Protein AF-A0A932L8J2-F1 (afdb_monomer_lite)

Structure (mmCIF, N/CA/C/O backbone):
data_AF-A0A932L8J2-F1
#
_entry.id   AF-A0A932L8J2-F1
#
loop_
_atom_site.group_PDB
_atom_site.id
_atom_site.type_symbol
_atom_site.label_atom_id
_atom_site.label_alt_id
_atom_site.label_comp_id
_atom_site.label_asym_id
_atom_site.label_entity_id
_atom_site.label_seq_id
_atom_site.pdbx_PDB_ins_code
_atom_site.Cartn_x
_atom_site.Cartn_y
_atom_site.Cartn_z
_atom_site.occupancy
_atom_site.B_iso_or_equiv
_atom_site.auth_seq_id
_atom_site.auth_comp_id
_atom_site.auth_asym_id
_atom_site.auth_atom_id
_atom_site.pdbx_PDB_model_num
ATOM 1 N N . MET A 1 1 ? 47.599 11.863 -42.227 1.00 35.66 1 MET A N 1
ATOM 2 C CA . MET A 1 1 ? 46.750 11.337 -41.139 1.00 35.66 1 MET A CA 1
ATOM 3 C C . MET A 1 1 ? 45.310 11.405 -41.612 1.00 35.66 1 MET A C 1
ATOM 5 O O . MET A 1 1 ? 44.901 12.507 -41.961 1.00 35.66 1 MET A O 1
ATOM 9 N N . PRO A 1 2 ? 44.584 10.283 -41.717 1.00 33.50 2 PRO A N 1
ATOM 10 C CA . PRO A 1 2 ? 43.137 10.324 -41.900 1.00 33.50 2 PRO A CA 1
ATOM 11 C C . PRO A 1 2 ? 42.452 10.737 -40.578 1.00 33.50 2 PRO A C 1
ATOM 13 O O . PRO A 1 2 ? 43.087 10.638 -39.521 1.00 33.50 2 PRO A O 1
ATOM 16 N N . PRO A 1 3 ? 41.214 11.260 -40.634 1.00 42.97 3 PRO A N 1
ATOM 17 C CA . PRO A 1 3 ? 40.514 11.801 -39.476 1.00 42.97 3 PRO A CA 1
ATOM 18 C C . PRO A 1 3 ? 40.007 10.687 -38.552 1.00 42.97 3 PRO A C 1
ATOM 20 O O . PRO A 1 3 ? 39.812 9.548 -38.966 1.00 42.97 3 PRO A O 1
ATOM 23 N N . VAL A 1 4 ? 39.834 11.045 -37.280 1.00 47.84 4 VAL A N 1
ATOM 24 C CA . VAL A 1 4 ? 39.306 10.198 -36.207 1.00 47.84 4 VAL A CA 1
ATOM 25 C C . VAL A 1 4 ? 37.840 9.890 -36.505 1.00 47.84 4 VAL A C 1
ATOM 27 O O . VAL A 1 4 ? 36.966 10.709 -36.242 1.00 47.84 4 VAL A O 1
ATOM 30 N N . GLU A 1 5 ? 37.579 8.723 -37.076 1.00 47.47 5 GLU A N 1
ATOM 31 C CA . GLU A 1 5 ? 36.239 8.196 -37.307 1.00 47.47 5 GLU A CA 1
ATOM 32 C C . GLU A 1 5 ? 36.169 6.848 -36.592 1.00 47.47 5 GLU A C 1
ATOM 34 O O . GLU A 1 5 ? 36.808 5.895 -37.025 1.00 47.47 5 GLU A O 1
ATOM 39 N N . ASN A 1 6 ? 35.541 6.851 -35.412 1.00 43.75 6 ASN A N 1
ATOM 40 C CA . ASN A 1 6 ? 34.970 5.709 -34.686 1.00 43.75 6 ASN A CA 1
ATOM 41 C C . ASN A 1 6 ? 34.373 6.240 -33.366 1.00 43.75 6 ASN A C 1
ATOM 43 O O . ASN A 1 6 ? 34.916 6.018 -32.285 1.00 43.75 6 ASN A O 1
ATOM 47 N N . ALA A 1 7 ? 33.271 6.990 -33.459 1.00 38.03 7 ALA A N 1
ATOM 48 C CA . ALA A 1 7 ? 32.311 7.058 -32.356 1.00 38.03 7 ALA A CA 1
ATOM 49 C C . ALA A 1 7 ? 31.455 5.776 -32.432 1.00 38.03 7 ALA A C 1
ATOM 51 O O . ALA A 1 7 ? 31.083 5.381 -33.539 1.00 38.03 7 ALA A O 1
ATOM 52 N N . PRO A 1 8 ? 31.214 5.068 -31.318 1.00 44.03 8 PRO A N 1
ATOM 53 C CA . PRO A 1 8 ? 30.719 3.699 -31.356 1.00 44.03 8 PRO A CA 1
ATOM 54 C C . PRO A 1 8 ? 29.244 3.660 -31.773 1.00 44.03 8 PRO A C 1
ATOM 56 O O . PRO A 1 8 ? 28.435 4.455 -31.301 1.00 44.03 8 PRO A O 1
ATOM 59 N N . GLU A 1 9 ? 28.886 2.683 -32.607 1.00 51.03 9 GLU A N 1
ATOM 60 C CA . GLU A 1 9 ? 27.537 2.406 -33.137 1.00 51.03 9 GLU A CA 1
ATOM 61 C C . GLU A 1 9 ? 26.412 2.308 -32.078 1.00 51.03 9 GLU A C 1
ATOM 63 O O . GLU A 1 9 ? 25.240 2.266 -32.443 1.00 51.03 9 GLU A O 1
ATOM 68 N N . GLY A 1 10 ? 26.738 2.284 -30.780 1.00 53.38 10 GLY A N 1
ATOM 69 C CA . GLY A 1 10 ? 25.794 2.108 -29.672 1.00 53.38 10 GLY A CA 1
ATOM 70 C C . GLY A 1 10 ? 24.939 3.329 -29.314 1.00 53.38 10 GLY A C 1
ATOM 71 O O . GLY A 1 10 ? 23.835 3.159 -28.801 1.00 53.38 10 GLY A O 1
ATOM 72 N N . ASP A 1 11 ? 25.390 4.554 -29.596 1.00 57.34 11 ASP A N 1
ATOM 73 C CA . ASP A 1 11 ? 24.671 5.761 -29.145 1.00 57.34 11 ASP A CA 1
ATOM 74 C C . ASP A 1 11 ? 23.420 6.039 -30.006 1.00 57.34 11 ASP A C 1
ATOM 76 O O . ASP A 1 11 ? 22.368 6.452 -29.516 1.00 57.34 11 ASP A O 1
ATOM 80 N N . HIS A 1 12 ? 23.483 5.706 -31.300 1.00 58.84 12 HIS A N 1
ATOM 81 C CA . HIS A 1 12 ? 22.350 5.833 -32.220 1.00 58.84 12 HIS A CA 1
ATOM 82 C C . HIS A 1 12 ? 21.252 4.793 -31.960 1.00 58.84 12 HIS A C 1
ATOM 84 O O . HIS A 1 12 ? 20.066 5.120 -32.035 1.00 58.84 12 HIS A O 1
ATOM 90 N N . THR A 1 13 ? 21.626 3.555 -31.628 1.00 62.50 13 THR A N 1
ATOM 91 C CA . THR A 1 13 ? 20.685 2.483 -31.264 1.00 62.50 13 THR A CA 1
ATOM 92 C C . THR A 1 13 ? 20.000 2.772 -29.936 1.00 62.50 13 THR A C 1
ATOM 94 O O . THR A 1 13 ? 18.787 2.590 -29.828 1.00 62.50 13 THR A O 1
ATOM 97 N N . LEU A 1 14 ? 20.741 3.282 -28.950 1.00 63.38 14 LEU A N 1
ATOM 98 C CA . LEU A 1 14 ? 20.173 3.676 -27.664 1.00 63.38 14 LEU A CA 1
ATOM 99 C C . LEU A 1 14 ? 19.202 4.851 -27.824 1.00 63.38 14 LEU A C 1
ATOM 101 O O . LEU A 1 14 ? 18.093 4.813 -27.298 1.00 63.38 14 LEU A O 1
ATOM 105 N N . ARG A 1 15 ? 19.559 5.859 -28.627 1.00 65.38 15 ARG A N 1
ATOM 106 C CA . ARG A 1 15 ? 18.681 7.004 -28.904 1.00 65.38 15 ARG A CA 1
ATOM 107 C C . ARG A 1 15 ? 17.390 6.596 -29.613 1.00 65.38 15 ARG A C 1
ATOM 109 O O . ARG A 1 15 ? 16.324 7.083 -29.246 1.00 65.38 15 ARG A O 1
ATOM 116 N N . ALA A 1 16 ? 17.464 5.679 -30.576 1.00 70.31 16 ALA A N 1
ATOM 117 C CA . ALA A 1 16 ? 16.283 5.135 -31.245 1.00 70.31 16 ALA A CA 1
ATOM 118 C C . ALA A 1 16 ? 15.376 4.353 -30.275 1.00 70.31 16 ALA A C 1
ATOM 120 O O . ALA A 1 16 ? 14.153 4.477 -30.336 1.00 70.31 16 ALA A O 1
ATOM 121 N N . ALA A 1 17 ? 15.960 3.596 -29.340 1.00 69.50 17 ALA A N 1
ATOM 122 C CA . ALA A 1 17 ? 15.202 2.914 -28.295 1.00 69.50 17 ALA A CA 1
ATOM 123 C C . ALA A 1 17 ? 14.512 3.916 -27.352 1.00 69.50 17 ALA A C 1
ATOM 125 O O . ALA A 1 17 ? 13.312 3.798 -27.103 1.00 69.50 17 ALA A O 1
ATOM 126 N N . LEU A 1 18 ? 15.224 4.953 -26.903 1.00 71.56 18 LEU A N 1
ATOM 127 C CA . LEU A 1 18 ? 14.690 5.997 -26.021 1.00 71.56 18 LEU A CA 1
ATOM 128 C C . LEU A 1 18 ? 13.564 6.801 -26.681 1.00 71.56 18 LEU A C 1
ATOM 130 O O . LEU A 1 18 ? 12.582 7.125 -26.021 1.00 71.56 18 LEU A O 1
ATOM 134 N N . GLN A 1 19 ? 13.647 7.052 -27.990 1.00 75.62 19 GLN A N 1
ATOM 135 C CA . GLN A 1 19 ? 12.584 7.706 -28.762 1.00 75.62 19 GLN A CA 1
ATOM 136 C C . GLN A 1 19 ? 11.262 6.927 -28.772 1.00 75.62 19 GLN A C 1
ATOM 138 O O . GLN A 1 19 ? 10.206 7.532 -28.935 1.00 75.62 19 GLN A O 1
ATOM 143 N N . SER A 1 20 ? 11.310 5.602 -28.596 1.00 73.00 20 SER A N 1
ATOM 144 C CA . SER A 1 20 ? 10.110 4.758 -28.525 1.00 73.00 20 SER A CA 1
ATOM 145 C C . SER A 1 20 ? 9.482 4.690 -27.129 1.00 73.00 20 SER A C 1
ATOM 147 O O . SER A 1 20 ? 8.328 4.290 -27.012 1.00 73.00 20 SER A O 1
ATOM 149 N N . GLN A 1 21 ? 10.231 5.062 -26.085 1.00 71.81 21 GLN A N 1
ATOM 150 C CA . GLN A 1 21 ? 9.848 4.869 -24.679 1.00 71.81 21 GLN A CA 1
ATOM 151 C C . GLN A 1 21 ? 9.615 6.185 -23.926 1.00 71.81 21 GLN A C 1
ATOM 153 O O . GLN A 1 21 ? 8.875 6.210 -22.947 1.00 71.81 21 GLN A O 1
ATOM 158 N N . LEU A 1 22 ? 10.243 7.284 -24.352 1.00 77.38 22 LEU A N 1
ATOM 159 C CA . LEU A 1 22 ? 10.223 8.562 -23.642 1.00 77.38 22 LEU A CA 1
ATOM 160 C C . LEU A 1 22 ? 9.455 9.631 -24.418 1.00 77.38 22 LEU A C 1
ATOM 162 O O . LEU A 1 22 ? 9.455 9.671 -25.648 1.00 77.38 22 LEU A O 1
ATOM 166 N N . SER A 1 23 ? 8.817 10.543 -23.682 1.00 79.00 23 SER A N 1
ATOM 167 C CA . SER A 1 23 ? 8.109 11.668 -24.293 1.00 79.00 23 SER A CA 1
ATOM 168 C C . SER A 1 23 ? 9.084 12.658 -24.958 1.00 79.00 23 SER A C 1
ATOM 170 O O . SER A 1 23 ? 10.226 12.797 -24.505 1.00 79.00 23 SER A O 1
ATOM 172 N N . PRO A 1 24 ? 8.642 13.420 -25.982 1.00 73.81 24 PRO A N 1
ATOM 173 C CA . PRO A 1 24 ? 9.480 14.421 -26.647 1.00 73.81 24 PRO A CA 1
ATOM 174 C C . PRO A 1 24 ? 10.095 15.436 -25.678 1.00 73.81 24 PRO A C 1
ATOM 176 O O . PRO A 1 24 ? 11.251 15.806 -25.829 1.00 73.81 24 PRO A O 1
ATOM 179 N N . THR A 1 25 ? 9.357 15.823 -24.636 1.00 73.50 25 THR A N 1
ATOM 180 C CA . THR A 1 25 ? 9.822 16.749 -23.594 1.00 73.50 25 THR A CA 1
ATOM 181 C C . THR A 1 25 ? 11.007 16.191 -22.804 1.00 73.50 25 THR A C 1
ATOM 183 O O . THR A 1 25 ? 11.943 16.925 -22.493 1.00 73.50 25 THR A O 1
ATOM 186 N N . ILE A 1 26 ? 10.979 14.896 -22.477 1.00 73.62 26 ILE A N 1
ATOM 187 C CA . ILE A 1 26 ? 12.068 14.231 -21.750 1.00 73.62 26 ILE A CA 1
ATOM 188 C C . ILE A 1 26 ? 13.297 14.109 -22.652 1.00 73.62 26 ILE A C 1
ATOM 190 O O . ILE A 1 26 ? 14.407 14.368 -22.201 1.00 73.62 26 ILE A O 1
ATOM 194 N N . LEU A 1 27 ? 13.099 13.797 -23.934 1.00 76.25 27 LEU A N 1
ATOM 195 C CA . LEU A 1 27 ? 14.181 13.725 -24.917 1.00 76.25 27 LEU A CA 1
ATOM 196 C C . LEU A 1 27 ? 14.850 15.087 -25.134 1.00 76.25 27 LEU A C 1
ATOM 198 O O . LEU A 1 27 ? 16.072 15.158 -25.163 1.00 76.25 27 LEU A O 1
ATOM 202 N N . THR A 1 28 ? 14.073 16.173 -25.206 1.00 80.38 28 THR A N 1
ATOM 203 C CA . THR A 1 28 ? 14.624 17.534 -25.299 1.00 80.38 28 THR A CA 1
ATOM 204 C C . THR A 1 28 ? 15.468 17.883 -24.077 1.00 80.38 28 THR A C 1
ATOM 206 O O . THR A 1 28 ? 16.573 18.390 -24.229 1.00 80.38 28 THR A O 1
ATOM 209 N N . ARG A 1 29 ? 15.003 17.555 -22.866 1.00 76.81 29 ARG A N 1
ATOM 210 C CA . ARG A 1 29 ? 15.790 17.782 -21.644 1.00 76.81 29 ARG A CA 1
ATOM 211 C C . ARG A 1 29 ? 17.054 16.931 -21.593 1.00 76.81 29 ARG A C 1
ATOM 213 O O . ARG A 1 29 ? 18.087 17.405 -21.137 1.00 76.81 29 ARG A O 1
ATOM 220 N N . LEU A 1 30 ? 16.983 15.687 -22.055 1.00 76.25 30 LEU A N 1
ATOM 221 C CA . LEU A 1 30 ? 18.140 14.803 -22.149 1.00 76.25 30 LEU A CA 1
ATOM 222 C C . LEU A 1 30 ? 19.196 15.394 -23.096 1.00 76.25 30 LEU A C 1
ATOM 224 O O . LEU A 1 30 ? 20.369 15.451 -22.737 1.00 76.25 30 LEU A O 1
ATOM 228 N N . ASP A 1 31 ? 18.766 15.887 -24.260 1.00 78.31 31 ASP A N 1
ATOM 229 C CA . ASP A 1 31 ? 19.631 16.542 -25.244 1.00 78.31 31 ASP A CA 1
ATOM 230 C C . ASP A 1 31 ? 20.258 17.829 -24.673 1.00 78.31 31 ASP A C 1
ATOM 232 O O . ASP A 1 31 ? 21.470 18.022 -24.779 1.00 78.31 31 ASP A O 1
ATOM 236 N N . GLU A 1 32 ? 19.477 18.660 -23.974 1.00 79.81 32 GLU A N 1
ATOM 237 C CA . GLU A 1 32 ? 19.981 19.853 -23.279 1.00 79.81 32 GLU A CA 1
ATOM 238 C C . GLU A 1 32 ? 21.063 19.498 -22.244 1.00 79.81 32 GLU A C 1
ATOM 240 O O . GLU A 1 32 ? 22.102 20.161 -22.171 1.00 79.81 32 GLU A O 1
ATOM 245 N N . VAL A 1 33 ? 20.864 18.435 -21.460 1.00 77.38 33 VAL A N 1
ATOM 246 C CA . VAL A 1 33 ? 21.838 17.972 -20.456 1.00 77.38 33 VAL A CA 1
ATOM 247 C C . VAL A 1 33 ? 23.106 17.415 -21.114 1.00 77.38 33 VAL A C 1
ATOM 249 O O . VAL A 1 33 ? 24.205 17.684 -20.615 1.00 77.38 33 VAL A O 1
ATOM 252 N N . CYS A 1 34 ? 22.985 16.708 -22.244 1.00 76.88 34 CYS A N 1
ATOM 253 C CA . CYS A 1 34 ? 24.129 16.249 -23.041 1.00 76.88 34 CYS A CA 1
ATOM 254 C C . CYS A 1 34 ? 24.982 17.432 -23.522 1.00 76.88 34 CYS A C 1
ATOM 256 O O . CYS A 1 34 ? 26.204 17.434 -23.349 1.00 76.88 34 CYS A O 1
ATOM 258 N N . GLU A 1 35 ? 24.341 18.468 -24.072 1.00 80.56 35 GLU A N 1
ATOM 259 C CA . GLU A 1 35 ? 25.022 19.656 -24.600 1.00 80.56 35 GLU A CA 1
ATOM 260 C C . GLU A 1 35 ? 25.764 20.445 -23.513 1.00 80.56 35 GLU A C 1
ATOM 262 O O . GLU A 1 35 ? 26.908 20.863 -23.718 1.00 80.56 35 GLU A O 1
ATOM 267 N N . HIS A 1 36 ? 25.148 20.615 -22.341 1.00 78.06 36 HIS A N 1
ATOM 268 C CA . HIS A 1 36 ? 25.740 21.375 -21.236 1.00 78.06 36 HIS A CA 1
ATOM 269 C C . HIS A 1 36 ? 26.857 20.612 -20.516 1.00 78.06 36 HIS A C 1
ATOM 271 O O . HIS A 1 36 ? 27.826 21.224 -20.061 1.00 78.06 36 HIS A O 1
ATOM 277 N N . SER A 1 37 ? 26.745 19.286 -20.430 1.00 72.25 37 SER A N 1
ATOM 278 C CA . SER A 1 37 ? 27.665 18.451 -19.647 1.00 72.25 37 SER A CA 1
ATOM 279 C C . SER A 1 37 ? 28.798 17.854 -20.485 1.00 72.25 37 SER A C 1
ATOM 281 O O . SER A 1 37 ? 29.759 17.335 -19.921 1.00 72.25 37 SER A O 1
ATOM 283 N N . ARG A 1 38 ? 28.714 17.937 -21.825 1.00 79.00 38 ARG A N 1
ATOM 284 C CA . ARG A 1 38 ? 29.599 17.244 -22.788 1.00 79.00 38 ARG A CA 1
ATOM 285 C C . ARG A 1 38 ? 29.681 15.729 -22.565 1.00 79.00 38 ARG A C 1
ATOM 287 O O . ARG A 1 38 ? 30.699 15.117 -22.879 1.00 79.00 38 ARG A O 1
ATOM 294 N N . LEU A 1 39 ? 28.618 15.151 -22.020 1.00 75.06 39 LEU A N 1
ATOM 295 C CA . LEU A 1 39 ? 28.470 13.720 -21.797 1.00 75.06 39 LEU A CA 1
ATOM 296 C C . LEU A 1 39 ? 27.542 13.151 -22.868 1.00 75.06 39 LEU A C 1
ATOM 298 O O . LEU A 1 39 ? 26.601 13.818 -23.302 1.00 75.06 39 LEU A O 1
ATOM 302 N N . SER A 1 40 ? 27.809 11.922 -23.288 1.00 77.56 40 SER A N 1
ATOM 303 C CA . SER A 1 40 ? 26.897 11.151 -24.130 1.00 77.56 40 SER A CA 1
ATOM 304 C C . SER A 1 40 ? 25.635 10.753 -23.362 1.00 77.56 40 SER A C 1
ATOM 306 O O . SER A 1 40 ? 25.608 10.714 -22.127 1.00 77.56 40 SER A O 1
ATOM 308 N N . VAL A 1 41 ? 24.587 10.387 -24.102 1.00 69.69 41 VAL A N 1
ATOM 309 C CA . VAL A 1 41 ? 23.343 9.859 -23.525 1.00 69.69 41 VAL A CA 1
ATOM 310 C C . VAL A 1 41 ? 23.623 8.618 -22.675 1.00 69.69 41 VAL A C 1
ATOM 312 O O . VAL A 1 41 ? 23.085 8.488 -21.576 1.00 69.69 41 VAL A O 1
ATOM 315 N N . CYS A 1 42 ? 24.513 7.739 -23.145 1.00 68.75 42 CYS A N 1
ATOM 316 C CA . CYS A 1 42 ? 24.973 6.575 -22.390 1.00 68.75 42 CYS A CA 1
ATOM 317 C C . CYS A 1 42 ? 25.586 6.959 -21.034 1.00 68.75 42 CYS A C 1
ATOM 319 O O . CYS A 1 42 ? 25.282 6.329 -20.026 1.00 68.75 42 CYS A O 1
ATOM 321 N N . GLU A 1 43 ? 26.431 7.990 -20.995 1.00 70.69 43 GLU A N 1
ATOM 322 C CA . GLU A 1 43 ? 27.104 8.437 -19.769 1.00 70.69 43 GLU A CA 1
ATOM 323 C C . GLU A 1 43 ? 26.144 9.122 -18.797 1.00 70.69 43 GLU A C 1
ATOM 325 O O . GLU A 1 43 ? 26.255 8.920 -17.592 1.00 70.69 43 GLU A O 1
ATOM 330 N N . ILE A 1 44 ? 25.173 9.886 -19.301 1.00 73.00 44 ILE A N 1
ATOM 331 C CA . ILE A 1 44 ? 24.137 10.509 -18.468 1.00 73.00 44 ILE A CA 1
ATOM 332 C C . ILE A 1 44 ? 23.216 9.452 -17.868 1.00 73.00 44 ILE A C 1
ATOM 334 O O . ILE A 1 44 ? 22.897 9.525 -16.685 1.00 73.00 44 ILE A O 1
ATOM 338 N N . LEU A 1 45 ? 22.824 8.441 -18.646 1.00 71.19 45 LEU A N 1
ATOM 339 C CA . LEU A 1 45 ? 22.029 7.328 -18.133 1.00 71.19 45 LEU A CA 1
ATOM 340 C C . LEU A 1 45 ? 22.825 6.476 -17.146 1.00 71.19 45 LEU A C 1
ATOM 342 O O . LEU A 1 45 ? 22.284 6.108 -16.110 1.00 71.19 45 LEU A O 1
ATOM 346 N N . ALA A 1 46 ? 24.108 6.221 -17.409 1.00 68.38 46 ALA A N 1
ATOM 347 C CA . ALA A 1 46 ? 24.983 5.540 -16.462 1.00 68.38 46 ALA A CA 1
ATOM 348 C C . ALA A 1 46 ? 25.122 6.333 -15.157 1.00 68.38 46 ALA A C 1
ATOM 350 O O . ALA A 1 46 ? 25.001 5.749 -14.091 1.00 68.38 46 ALA A O 1
ATOM 351 N N . GLN A 1 47 ? 25.277 7.659 -15.218 1.00 69.56 47 GLN A N 1
ATOM 352 C CA . GLN A 1 47 ? 25.329 8.517 -14.030 1.00 69.56 47 GLN A CA 1
ATOM 353 C C . GLN A 1 47 ? 23.987 8.618 -13.304 1.00 69.56 47 GLN A C 1
ATOM 355 O O . GLN A 1 47 ? 23.975 8.712 -12.084 1.00 69.56 47 GLN A O 1
ATOM 360 N N . ALA A 1 48 ? 22.860 8.587 -14.016 1.00 65.94 48 ALA A N 1
ATOM 361 C CA . ALA A 1 48 ? 21.531 8.575 -13.410 1.00 65.94 48 ALA A CA 1
ATOM 362 C C . ALA A 1 48 ? 21.237 7.235 -12.723 1.00 65.94 48 ALA A C 1
ATOM 364 O O . ALA A 1 48 ? 20.679 7.221 -11.629 1.00 65.94 48 ALA A O 1
ATOM 365 N N . ILE A 1 49 ? 21.655 6.123 -13.332 1.00 68.25 49 ILE A N 1
ATOM 366 C CA . ILE A 1 49 ? 21.594 4.788 -12.731 1.00 68.25 49 ILE A CA 1
ATOM 367 C C . ILE A 1 49 ? 22.549 4.713 -11.542 1.00 68.25 49 ILE A C 1
ATOM 369 O O . ILE A 1 49 ? 22.129 4.254 -10.490 1.00 68.25 49 ILE A O 1
ATOM 373 N N . ASP A 1 50 ? 23.776 5.223 -11.658 1.00 54.56 50 ASP A N 1
ATOM 374 C CA . ASP A 1 50 ? 24.743 5.279 -10.560 1.00 54.56 50 ASP A CA 1
ATOM 375 C C . ASP A 1 50 ? 24.267 6.201 -9.438 1.00 54.56 50 ASP A C 1
ATOM 377 O O . ASP A 1 50 ? 24.476 5.877 -8.279 1.00 54.56 50 ASP A O 1
ATOM 381 N N . PHE A 1 51 ? 23.596 7.316 -9.736 1.00 56.44 51 PHE A N 1
ATOM 382 C CA . PHE A 1 51 ? 23.006 8.210 -8.738 1.00 56.44 51 PHE A CA 1
ATOM 383 C C . PHE A 1 51 ? 21.783 7.575 -8.077 1.00 56.44 51 PHE A C 1
ATOM 385 O O . PHE A 1 51 ? 21.675 7.621 -6.857 1.00 56.44 51 PHE A O 1
ATOM 392 N N . GLY A 1 52 ? 20.907 6.918 -8.841 1.00 56.44 52 GLY A N 1
ATOM 393 C CA . GLY A 1 52 ? 19.816 6.105 -8.302 1.00 56.44 52 GLY A CA 1
ATOM 394 C C . GLY A 1 52 ? 20.350 4.980 -7.416 1.00 56.44 52 GLY A C 1
ATOM 395 O O . GLY A 1 52 ? 19.878 4.794 -6.301 1.00 56.44 52 GLY A O 1
ATOM 396 N N . TRP A 1 53 ? 21.422 4.318 -7.849 1.00 53.72 53 TRP A N 1
ATOM 397 C CA . TRP A 1 53 ? 22.160 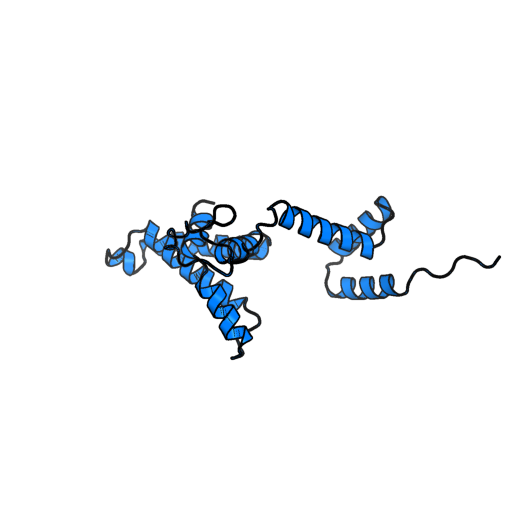3.320 -7.083 1.00 53.72 53 TRP A CA 1
ATOM 398 C C . TRP A 1 53 ? 22.818 3.938 -5.846 1.00 53.72 53 TRP A C 1
ATOM 400 O O . TRP A 1 53 ? 22.798 3.317 -4.797 1.00 53.72 53 TRP A O 1
ATOM 410 N N . HIS A 1 54 ? 23.365 5.155 -5.901 1.00 42.38 54 HIS A N 1
ATOM 411 C CA . HIS A 1 54 ? 24.013 5.816 -4.760 1.00 42.38 54 HIS A CA 1
ATOM 412 C C . HIS A 1 54 ? 23.008 6.344 -3.737 1.00 42.38 54 HIS A C 1
ATOM 414 O O . HIS A 1 54 ? 23.253 6.245 -2.540 1.00 42.38 54 HIS A O 1
ATOM 420 N N . VAL A 1 55 ? 21.865 6.866 -4.181 1.00 54.09 55 VAL A N 1
ATOM 421 C CA . VAL A 1 55 ? 20.735 7.223 -3.313 1.00 54.09 55 VAL A CA 1
ATOM 422 C C . VAL A 1 55 ? 20.159 5.957 -2.667 1.00 54.09 55 VAL A C 1
ATOM 424 O O . VAL A 1 55 ? 19.869 5.966 -1.475 1.00 54.09 55 VAL A O 1
ATOM 427 N N . GLN A 1 56 ? 20.112 4.842 -3.404 1.00 45.06 56 GLN A N 1
ATOM 428 C CA . GLN A 1 56 ? 19.677 3.533 -2.908 1.00 45.06 56 GLN A CA 1
ATOM 429 C C . GLN A 1 56 ? 20.734 2.788 -2.063 1.00 45.06 56 GLN A C 1
ATOM 431 O O . GLN A 1 56 ? 20.365 1.953 -1.247 1.00 45.06 56 GLN A O 1
ATOM 436 N N . MET A 1 57 ? 22.032 3.091 -2.204 1.00 38.22 57 MET A N 1
ATOM 437 C CA . MET A 1 57 ? 23.148 2.433 -1.488 1.00 38.22 57 MET A CA 1
ATOM 438 C C . MET A 1 57 ? 23.836 3.301 -0.431 1.00 38.22 57 MET A C 1
ATOM 440 O O . MET A 1 57 ? 24.726 2.817 0.268 1.00 38.22 57 MET A O 1
ATOM 444 N N . SER A 1 58 ? 23.422 4.560 -0.272 1.00 45.16 58 SER A N 1
ATOM 445 C CA . SER A 1 58 ? 23.746 5.351 0.925 1.00 45.16 58 SER A CA 1
ATOM 446 C C . SER A 1 58 ? 22.961 4.864 2.155 1.00 45.16 58 SER A C 1
ATOM 448 O O . SER A 1 58 ? 23.325 5.204 3.277 1.00 45.16 58 SER A O 1
ATOM 450 N N . GLY A 1 59 ? 21.929 4.030 1.958 1.00 43.41 59 GLY A N 1
ATOM 451 C CA . GLY A 1 59 ? 21.484 3.044 2.942 1.00 43.41 59 GLY A CA 1
ATOM 452 C C . GLY A 1 59 ? 22.403 1.830 2.847 1.00 43.41 59 GLY A C 1
ATOM 453 O O . GLY A 1 59 ? 22.245 0.997 1.960 1.00 43.41 59 GLY A O 1
ATOM 454 N N . GLU A 1 60 ? 23.432 1.816 3.688 1.00 40.25 60 GLU A N 1
ATOM 455 C CA . GLU A 1 60 ? 24.565 0.894 3.656 1.00 40.25 60 GLU 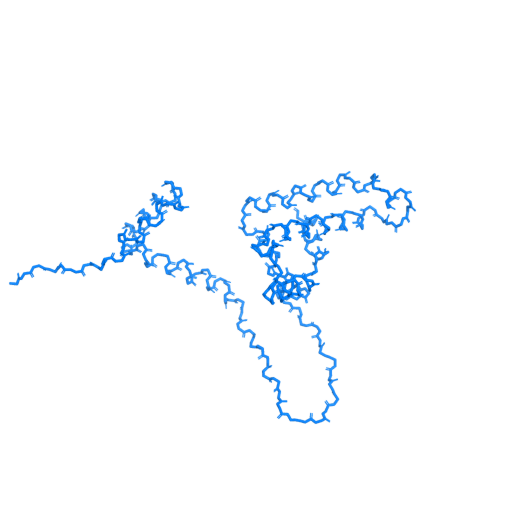A CA 1
ATOM 456 C C . GLU A 1 60 ? 24.189 -0.576 3.416 1.00 40.25 60 GLU A C 1
ATOM 458 O O . GLU A 1 60 ? 23.220 -1.101 3.958 1.00 40.25 60 GLU A O 1
ATOM 463 N N . LEU A 1 61 ? 25.056 -1.246 2.649 1.00 38.69 61 LEU A N 1
ATOM 464 C CA . LEU A 1 61 ? 25.306 -2.687 2.659 1.00 38.69 61 LEU A CA 1
ATOM 465 C C . LEU A 1 61 ? 25.236 -3.279 4.082 1.00 38.69 61 LEU A C 1
ATOM 467 O O . LEU A 1 61 ? 26.282 -3.506 4.699 1.00 38.69 61 LEU A O 1
ATOM 471 N N . ASP A 1 62 ? 24.048 -3.620 4.582 1.00 41.53 62 ASP A N 1
ATOM 472 C CA . ASP A 1 62 ? 23.961 -4.608 5.648 1.00 41.53 62 ASP A CA 1
ATOM 473 C C . ASP A 1 62 ? 24.044 -5.978 4.988 1.00 41.53 62 ASP A C 1
ATOM 475 O O . ASP A 1 62 ? 23.134 -6.487 4.325 1.00 41.53 62 ASP A O 1
ATOM 479 N N . ARG A 1 63 ? 25.253 -6.527 5.070 1.00 43.53 63 ARG A N 1
ATOM 480 C CA . ARG A 1 63 ? 25.544 -7.889 4.660 1.00 43.53 63 ARG A CA 1
ATOM 481 C C . ARG A 1 63 ? 24.558 -8.776 5.402 1.00 43.53 63 ARG A C 1
ATOM 483 O O . ARG A 1 63 ? 24.561 -8.777 6.627 1.00 43.53 63 ARG A O 1
ATOM 490 N N . ARG A 1 64 ? 23.814 -9.617 4.678 1.00 36.47 64 ARG A N 1
ATOM 491 C CA . ARG A 1 64 ? 23.289 -10.869 5.243 1.00 36.47 64 ARG A CA 1
ATOM 492 C C . ARG A 1 64 ? 24.419 -11.463 6.100 1.00 36.47 64 ARG A C 1
ATOM 494 O O . ARG A 1 64 ? 25.463 -11.775 5.514 1.00 36.47 64 ARG A O 1
ATOM 501 N N . PRO A 1 65 ? 24.308 -11.559 7.437 1.00 37.12 65 PRO A N 1
ATOM 502 C CA . PRO A 1 65 ? 25.389 -12.146 8.202 1.00 37.12 65 PRO A CA 1
ATOM 503 C C . PRO A 1 65 ? 25.524 -13.587 7.716 1.00 37.12 65 PRO A C 1
ATOM 505 O O . PRO A 1 65 ? 24.545 -14.338 7.685 1.00 37.12 65 PRO A O 1
ATOM 508 N N . GLU A 1 66 ? 26.721 -13.963 7.260 1.00 41.00 66 GLU A N 1
ATOM 509 C CA . GLU A 1 66 ? 27.020 -15.367 7.023 1.00 41.00 66 GLU A CA 1
ATOM 510 C C . GLU A 1 66 ? 26.719 -16.104 8.325 1.00 41.00 66 GLU A C 1
ATOM 512 O O . GLU A 1 66 ? 27.348 -15.850 9.352 1.00 41.00 66 GLU A O 1
ATOM 517 N N . SER A 1 67 ? 25.721 -16.990 8.287 1.00 39.66 67 SER A N 1
ATOM 518 C CA . SER A 1 67 ? 25.421 -17.883 9.398 1.00 39.66 67 SER A CA 1
ATOM 519 C C . SER A 1 67 ? 26.721 -18.602 9.775 1.00 39.66 67 SER A C 1
ATOM 521 O O . SER A 1 67 ? 27.244 -19.350 8.937 1.00 39.66 67 SER A O 1
ATOM 523 N N . PRO A 1 68 ? 27.261 -18.423 10.996 1.00 38.62 68 PRO A N 1
ATOM 524 C CA . PRO A 1 68 ? 28.462 -19.129 11.400 1.00 38.62 68 PRO A CA 1
ATOM 525 C C . PRO A 1 68 ? 28.147 -20.621 11.385 1.00 38.62 68 PRO A C 1
ATOM 527 O O . PRO A 1 68 ? 27.322 -21.114 12.156 1.00 38.62 68 PRO A O 1
ATOM 530 N N . ARG A 1 69 ? 28.761 -21.367 10.462 1.00 47.06 69 ARG A N 1
ATOM 531 C CA . ARG A 1 69 ? 28.699 -22.826 10.502 1.00 47.06 69 ARG A CA 1
ATOM 532 C C . ARG A 1 69 ? 29.523 -23.292 11.699 1.00 47.06 69 ARG A C 1
ATOM 534 O O . ARG A 1 69 ? 30.732 -23.458 11.585 1.00 47.06 69 ARG A O 1
ATOM 541 N N . GLY A 1 70 ? 28.851 -23.541 12.818 1.00 43.44 70 GLY A N 1
ATOM 542 C CA . GLY A 1 70 ? 29.377 -24.356 13.910 1.00 43.44 70 GLY A CA 1
ATOM 543 C C . GLY A 1 70 ? 29.216 -23.728 15.288 1.00 43.44 70 GLY A C 1
ATOM 544 O O . GLY A 1 70 ? 29.814 -22.701 15.579 1.00 43.44 70 GLY A O 1
ATOM 545 N N . GLY A 1 71 ? 28.473 -24.414 16.155 1.00 38.84 71 GLY A N 1
ATOM 546 C CA . GLY A 1 71 ? 28.432 -24.128 17.587 1.00 38.84 71 GLY A CA 1
ATOM 547 C C . GLY A 1 71 ? 27.022 -24.235 18.139 1.00 38.84 71 GLY A C 1
ATOM 548 O O . GLY A 1 71 ? 26.160 -23.433 17.817 1.00 38.84 71 GLY A O 1
ATOM 549 N N . HIS A 1 72 ? 26.790 -25.263 18.945 1.00 49.09 72 HIS A N 1
ATOM 550 C CA . HIS A 1 72 ? 25.516 -25.606 19.563 1.00 49.09 72 HIS A CA 1
ATOM 551 C C . HIS A 1 72 ? 25.201 -24.642 20.723 1.00 49.09 72 HIS A C 1
ATOM 553 O O . HIS A 1 72 ? 25.117 -25.078 21.864 1.00 49.09 72 HIS A O 1
ATOM 559 N N . ASP A 1 73 ? 25.047 -23.346 20.452 1.00 47.00 73 ASP A N 1
ATOM 560 C CA . ASP A 1 73 ? 24.654 -22.358 21.458 1.00 47.00 73 ASP A CA 1
ATOM 561 C C . ASP A 1 73 ? 23.225 -21.878 21.214 1.00 47.00 73 ASP A C 1
ATOM 563 O O . ASP A 1 73 ? 22.806 -21.580 20.098 1.00 47.00 73 ASP A O 1
ATOM 567 N N . ARG A 1 74 ? 22.455 -21.886 22.303 1.00 49.66 74 ARG A N 1
ATOM 56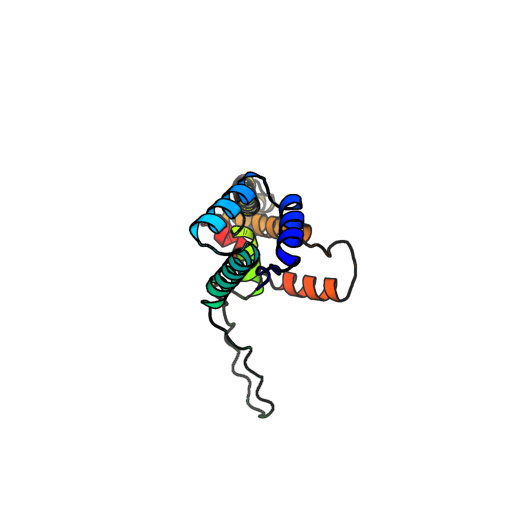8 C CA . ARG A 1 74 ? 21.054 -21.476 22.397 1.00 49.66 74 ARG A CA 1
ATOM 569 C C . ARG A 1 74 ? 20.876 -20.130 21.683 1.00 49.66 74 ARG A C 1
ATOM 571 O O . ARG A 1 74 ? 21.399 -19.132 22.169 1.00 49.66 74 ARG A O 1
ATOM 578 N N . PHE A 1 75 ? 20.162 -20.132 20.553 1.00 44.38 75 PHE A N 1
ATOM 579 C CA . PHE A 1 75 ? 19.872 -18.931 19.769 1.00 44.38 75 PHE A CA 1
ATOM 580 C C . PHE A 1 75 ? 19.367 -17.820 20.706 1.00 44.38 75 PHE A C 1
ATOM 582 O O . PHE A 1 75 ? 18.336 -18.025 21.354 1.00 44.38 75 PHE A O 1
ATOM 589 N N . PRO A 1 76 ? 20.064 -16.676 20.838 1.00 48.09 76 PRO A N 1
ATOM 590 C CA . PRO A 1 76 ? 19.395 -15.483 21.331 1.00 48.09 76 PRO A CA 1
ATOM 591 C C . PRO A 1 76 ? 18.252 -15.200 20.352 1.00 48.09 76 PRO A C 1
ATOM 593 O O . PRO A 1 76 ? 18.468 -15.295 19.142 1.00 48.09 76 PRO A O 1
ATOM 596 N N . GLU A 1 77 ? 17.042 -14.938 20.857 1.00 52.16 77 GLU A N 1
ATOM 597 C CA . GLU A 1 77 ? 15.929 -14.466 20.026 1.00 52.16 77 GLU A CA 1
ATOM 598 C C . GLU A 1 77 ? 16.471 -13.349 19.132 1.00 52.16 77 GLU A C 1
ATOM 600 O O . GLU A 1 77 ? 16.949 -12.326 19.627 1.00 52.16 77 GLU A O 1
ATOM 605 N N . SER A 1 78 ? 16.511 -13.597 17.822 1.00 58.28 78 SER A N 1
ATOM 606 C CA . SER A 1 78 ? 16.925 -12.595 16.853 1.00 58.28 78 SER A CA 1
ATOM 607 C C . SER A 1 78 ? 15.986 -11.416 17.034 1.00 58.28 78 SER A C 1
ATOM 609 O O . SER A 1 78 ? 14.782 -11.566 16.824 1.00 58.28 78 SER A O 1
ATOM 611 N N . VAL A 1 79 ? 16.516 -10.272 17.465 1.00 56.12 79 VAL A N 1
ATOM 612 C CA . VAL A 1 79 ? 15.744 -9.030 17.479 1.00 56.12 79 VAL A CA 1
ATOM 613 C C . VAL A 1 79 ? 15.208 -8.862 16.055 1.00 56.12 79 VAL A C 1
ATOM 615 O O . VAL A 1 79 ? 16.033 -8.902 15.137 1.00 56.12 79 VAL A O 1
ATOM 618 N N . PRO A 1 80 ? 13.881 -8.775 15.832 1.00 56.66 80 PRO A N 1
ATOM 619 C CA . PRO A 1 80 ? 13.360 -8.534 14.495 1.00 56.66 80 PRO A CA 1
ATOM 620 C C . PRO A 1 80 ? 14.007 -7.249 13.993 1.00 56.66 80 PRO A C 1
ATOM 622 O O . PRO A 1 80 ? 13.879 -6.187 14.605 1.00 56.66 80 PRO A O 1
ATOM 625 N N . GLN A 1 81 ? 14.833 -7.393 12.964 1.00 67.00 81 GLN A N 1
ATOM 626 C CA . GLN A 1 81 ? 15.636 -6.301 12.457 1.00 67.00 81 GLN A CA 1
ATOM 627 C C . GLN A 1 81 ? 14.719 -5.479 11.559 1.00 67.00 81 GLN A C 1
ATOM 629 O O . GLN A 1 81 ? 14.402 -5.900 10.450 1.00 67.00 81 GLN A O 1
ATOM 634 N N . SER A 1 82 ? 14.255 -4.338 12.067 1.00 84.19 82 SER A N 1
ATOM 635 C CA . SER A 1 82 ? 13.556 -3.361 11.241 1.00 84.19 82 SER A CA 1
ATOM 636 C C . SER A 1 82 ? 14.479 -2.889 10.115 1.00 84.19 82 SER A C 1
ATOM 638 O O . SER A 1 82 ? 15.698 -2.790 10.284 1.00 84.19 82 SER A O 1
ATOM 640 N N . TYR A 1 83 ? 13.906 -2.606 8.950 1.00 81.12 83 TYR A N 1
ATOM 641 C CA . TYR A 1 83 ? 14.635 -2.169 7.767 1.00 81.12 83 TYR A CA 1
ATOM 642 C C . TYR A 1 83 ? 14.288 -0.715 7.464 1.00 81.12 83 TYR A C 1
ATOM 644 O O . TYR A 1 83 ? 13.151 -0.397 7.132 1.00 81.12 83 TYR A O 1
ATOM 652 N N . ASN A 1 84 ? 15.257 0.195 7.599 1.00 86.31 84 ASN A N 1
ATOM 653 C CA . ASN A 1 84 ? 15.048 1.633 7.377 1.00 86.31 84 ASN A CA 1
ATOM 654 C C . ASN A 1 84 ? 13.847 2.224 8.151 1.00 86.31 84 ASN A C 1
ATOM 656 O O . ASN A 1 84 ? 13.173 3.125 7.659 1.00 86.31 84 ASN A O 1
ATOM 660 N N . GLY A 1 85 ? 13.575 1.715 9.357 1.00 88.75 85 GLY A N 1
ATOM 661 C CA . GLY A 1 85 ? 12.438 2.140 10.184 1.00 88.75 85 GLY A CA 1
ATOM 662 C C . GLY A 1 85 ? 11.122 1.403 9.919 1.00 88.75 85 GLY A C 1
ATOM 663 O O . GLY A 1 85 ? 10.184 1.627 10.671 1.00 88.75 85 GLY A O 1
ATOM 664 N N . TRP A 1 86 ? 11.079 0.508 8.929 1.00 92.38 86 TRP A N 1
ATOM 665 C CA . TRP A 1 86 ? 9.939 -0.361 8.619 1.00 92.38 86 TRP A CA 1
ATOM 666 C C . TRP A 1 86 ? 10.097 -1.740 9.248 1.00 92.38 86 TRP A C 1
ATOM 668 O O . TRP A 1 86 ? 11.218 -2.162 9.545 1.00 92.38 86 TRP A O 1
ATOM 678 N N . THR A 1 87 ? 9.006 -2.486 9.397 1.00 93.31 87 THR A N 1
ATOM 679 C CA . THR A 1 87 ? 9.027 -3.819 10.026 1.00 93.31 87 THR A CA 1
ATOM 680 C C . THR A 1 87 ? 9.965 -4.813 9.332 1.00 93.31 87 THR A C 1
ATOM 682 O O . THR A 1 87 ? 10.610 -5.614 10.010 1.00 93.31 87 THR A O 1
ATOM 685 N N . ASN A 1 88 ? 10.086 -4.756 8.002 1.00 89.62 88 ASN A N 1
ATOM 686 C CA . ASN A 1 88 ? 11.004 -5.581 7.214 1.00 89.62 88 ASN A CA 1
ATOM 687 C C . ASN A 1 88 ? 11.342 -4.921 5.859 1.00 89.62 88 ASN A C 1
ATOM 689 O O . ASN A 1 88 ? 10.900 -3.809 5.552 1.00 89.62 88 ASN A O 1
ATOM 693 N N . TYR A 1 89 ? 12.170 -5.600 5.060 1.00 89.69 89 TYR A N 1
ATOM 694 C CA . TYR A 1 89 ? 12.596 -5.117 3.747 1.00 89.69 89 TYR A CA 1
ATOM 695 C C . TYR A 1 89 ? 11.439 -5.070 2.744 1.00 89.69 89 TYR A C 1
ATOM 697 O O . TYR A 1 89 ? 11.328 -4.110 1.984 1.00 89.69 89 TYR A O 1
ATOM 705 N N . GLU A 1 90 ? 10.587 -6.091 2.738 1.00 93.44 90 GLU A N 1
ATOM 706 C CA . GLU A 1 90 ? 9.455 -6.242 1.830 1.00 93.44 90 GLU A CA 1
ATOM 707 C C . GLU A 1 90 ? 8.477 -5.067 1.976 1.00 93.44 90 GLU A C 1
ATOM 709 O O . GLU A 1 90 ? 8.130 -4.432 0.978 1.00 93.44 90 GLU A O 1
ATOM 714 N N . THR A 1 91 ? 8.125 -4.703 3.211 1.00 94.19 91 THR A N 1
ATOM 715 C CA . THR A 1 91 ? 7.281 -3.546 3.531 1.00 94.19 91 THR A CA 1
ATOM 716 C C . THR A 1 91 ? 7.907 -2.239 3.055 1.00 94.19 91 THR A C 1
ATOM 718 O O . THR A 1 91 ? 7.257 -1.471 2.342 1.00 94.19 91 THR A O 1
ATOM 721 N N . TRP A 1 92 ? 9.182 -1.996 3.377 1.00 94.31 92 TRP A N 1
ATOM 722 C CA . TRP A 1 92 ? 9.887 -0.798 2.910 1.00 94.31 92 TRP A CA 1
ATOM 723 C C . TRP A 1 92 ? 9.937 -0.720 1.381 1.00 94.31 92 TRP A C 1
ATOM 725 O O . TRP A 1 92 ? 9.702 0.343 0.807 1.00 94.31 92 TRP A O 1
ATOM 735 N N . CYS A 1 93 ? 10.234 -1.838 0.716 1.00 92.75 93 CYS A N 1
ATOM 736 C CA . CYS A 1 93 ? 10.368 -1.904 -0.733 1.00 92.75 93 CYS A CA 1
ATOM 737 C C . CYS A 1 93 ? 9.038 -1.564 -1.410 1.00 92.75 93 CYS A C 1
ATOM 739 O O . CYS A 1 93 ? 9.002 -0.715 -2.299 1.00 92.75 93 CYS A O 1
ATOM 741 N N . VAL A 1 94 ? 7.931 -2.158 -0.953 1.00 91.88 94 VAL A N 1
ATOM 742 C CA . VAL A 1 94 ? 6.600 -1.846 -1.490 1.00 91.88 94 VAL A CA 1
ATOM 743 C C . VAL A 1 94 ? 6.248 -0.380 -1.250 1.00 91.88 94 VAL A C 1
ATOM 745 O O . VAL A 1 94 ? 5.867 0.305 -2.197 1.00 91.88 94 VAL A O 1
ATOM 748 N N . HIS A 1 95 ? 6.436 0.142 -0.034 1.00 94.50 95 HIS A N 1
ATOM 749 C CA . HIS A 1 95 ? 6.178 1.557 0.250 1.00 94.50 95 HIS A CA 1
ATOM 750 C C . HIS A 1 95 ? 6.992 2.491 -0.657 1.00 94.50 95 HIS A C 1
ATOM 752 O O . HIS A 1 95 ? 6.454 3.460 -1.199 1.00 94.50 95 HIS A O 1
ATOM 758 N N . LEU A 1 96 ? 8.279 2.195 -0.857 1.00 91.19 96 LEU A N 1
ATOM 759 C CA . LEU A 1 96 ? 9.146 2.953 -1.754 1.00 91.19 96 LEU A CA 1
ATOM 760 C C . LEU A 1 96 ? 8.547 3.018 -3.165 1.00 91.19 96 LEU A C 1
ATOM 762 O O . LEU A 1 96 ? 8.399 4.105 -3.715 1.00 91.19 96 LEU A O 1
ATOM 766 N N . TRP A 1 97 ? 8.145 1.883 -3.740 1.00 92.56 97 TRP A N 1
ATOM 767 C CA . TRP A 1 97 ? 7.560 1.856 -5.084 1.00 92.56 97 TRP A CA 1
ATOM 768 C C . TRP A 1 97 ? 6.212 2.578 -5.171 1.00 92.56 97 TRP A C 1
ATOM 770 O O . TRP A 1 97 ? 5.965 3.287 -6.146 1.00 92.56 97 TRP A O 1
ATOM 780 N N . LEU A 1 98 ? 5.367 2.463 -4.144 1.00 92.69 98 LEU A N 1
ATOM 781 C CA . LEU A 1 98 ? 4.063 3.130 -4.106 1.00 92.69 98 LEU A CA 1
ATOM 782 C C . LEU A 1 98 ? 4.159 4.657 -3.982 1.00 92.69 98 LEU A C 1
ATOM 784 O O . LEU A 1 98 ? 3.206 5.355 -4.329 1.00 92.69 98 LEU A O 1
ATOM 788 N N . THR A 1 99 ? 5.284 5.181 -3.494 1.00 89.62 99 THR A N 1
ATOM 789 C CA . THR A 1 99 ? 5.480 6.619 -3.245 1.00 89.62 99 THR A CA 1
ATOM 790 C C . THR A 1 99 ? 6.399 7.311 -4.248 1.00 89.62 99 THR A C 1
ATOM 792 O O . THR A 1 99 ? 6.370 8.535 -4.351 1.00 89.62 99 THR A O 1
ATOM 795 N N . ASN A 1 100 ? 7.192 6.557 -5.012 1.00 86.12 100 ASN A N 1
ATOM 796 C CA . ASN A 1 100 ? 8.218 7.126 -5.886 1.00 86.12 100 ASN A CA 1
ATOM 797 C C . ASN A 1 100 ? 7.665 7.718 -7.198 1.00 86.12 100 ASN A C 1
ATOM 799 O O . ASN A 1 100 ? 8.198 8.705 -7.704 1.00 86.12 100 ASN A O 1
ATOM 803 N N . GLU A 1 101 ? 6.601 7.140 -7.760 1.00 83.38 101 GLU A N 1
ATOM 804 C CA . GLU A 1 101 ? 5.978 7.638 -8.993 1.00 83.38 101 GLU A CA 1
ATOM 805 C C . GLU A 1 101 ? 4.720 8.462 -8.697 1.00 83.38 101 GLU A C 1
ATOM 807 O O . GLU A 1 101 ? 3.808 7.993 -8.022 1.00 83.38 101 GLU A O 1
ATOM 812 N N . GLU A 1 102 ? 4.629 9.675 -9.258 1.00 87.12 102 GLU A N 1
ATOM 813 C CA . GLU A 1 102 ? 3.524 10.613 -8.992 1.00 87.12 102 GLU A CA 1
ATOM 814 C C . GLU A 1 102 ? 2.140 10.008 -9.282 1.00 87.12 102 GLU A C 1
ATOM 816 O O . GLU A 1 102 ? 1.198 10.216 -8.516 1.00 87.12 102 GLU A O 1
ATOM 821 N N . GLY A 1 103 ? 2.000 9.251 -10.375 1.00 92.31 103 GLY A N 1
ATOM 822 C CA . GLY A 1 103 ? 0.736 8.604 -10.735 1.00 92.31 103 GLY A CA 1
ATOM 823 C C . GLY A 1 103 ? 0.297 7.576 -9.691 1.00 92.31 103 GLY A C 1
ATOM 824 O O . GLY A 1 103 ? -0.829 7.640 -9.196 1.00 92.31 103 GLY A O 1
ATOM 825 N N . THR A 1 104 ? 1.213 6.682 -9.322 1.00 91.38 104 THR A N 1
ATOM 826 C CA . THR A 1 104 ? 1.019 5.641 -8.306 1.00 91.38 104 THR A CA 1
ATOM 827 C C . THR A 1 104 ? 0.720 6.255 -6.943 1.00 91.38 104 THR A C 1
ATOM 829 O O . THR A 1 104 ? -0.281 5.908 -6.320 1.00 91.38 104 THR A O 1
ATOM 832 N N . TYR A 1 105 ? 1.502 7.253 -6.525 1.00 93.12 105 TYR A N 1
ATOM 833 C CA . TYR A 1 105 ? 1.291 7.958 -5.263 1.00 93.12 105 TYR A CA 1
ATOM 834 C C . TYR A 1 105 ? -0.087 8.620 -5.202 1.00 93.12 105 TYR A C 1
ATOM 836 O O . TYR A 1 105 ? -0.830 8.433 -4.239 1.00 93.12 105 TYR A O 1
ATOM 844 N N . ASN A 1 106 ? -0.471 9.360 -6.247 1.00 95.31 106 ASN A N 1
ATOM 845 C CA . ASN A 1 106 ? -1.776 10.018 -6.306 1.00 95.31 106 ASN A CA 1
ATOM 846 C C . ASN A 1 106 ? -2.931 9.011 -6.283 1.00 95.31 106 ASN A C 1
ATOM 848 O O . ASN A 1 106 ? -3.957 9.281 -5.655 1.00 95.31 106 ASN A O 1
ATOM 852 N N . HIS A 1 107 ? -2.764 7.856 -6.929 1.00 95.94 107 HIS A N 1
ATOM 853 C CA . HIS A 1 107 ? -3.739 6.774 -6.868 1.00 95.94 107 HIS A CA 1
ATOM 854 C C . HIS A 1 107 ? -3.876 6.222 -5.443 1.00 95.94 107 HIS A C 1
ATOM 856 O O . HIS A 1 107 ? -4.984 6.185 -4.910 1.00 95.94 107 HIS A O 1
ATOM 862 N N . CYS A 1 108 ? -2.764 5.904 -4.775 1.00 96.94 108 CYS A N 1
ATOM 863 C CA . CYS A 1 108 ? -2.760 5.453 -3.380 1.00 96.94 108 CYS A CA 1
ATOM 864 C C . CYS A 1 108 ? -3.379 6.490 -2.426 1.00 96.94 108 CYS A C 1
ATOM 866 O O . CYS A 1 108 ? -4.175 6.134 -1.555 1.00 96.94 108 CYS A O 1
ATOM 868 N N . ARG A 1 109 ? -3.101 7.788 -2.620 1.00 97.44 109 ARG A N 1
ATOM 869 C CA . ARG A 1 109 ? -3.740 8.871 -1.849 1.00 97.44 109 ARG A CA 1
ATOM 870 C C . ARG A 1 109 ? -5.247 8.924 -2.070 1.00 97.44 109 ARG A C 1
ATOM 872 O O . ARG A 1 109 ? -5.989 9.220 -1.136 1.00 97.44 109 ARG A O 1
ATOM 879 N N . GLU A 1 110 ? -5.718 8.647 -3.279 1.00 97.50 110 GLU A N 1
ATOM 880 C CA . GLU A 1 110 ? -7.151 8.574 -3.555 1.00 97.50 110 GLU A CA 1
ATOM 881 C C . GLU A 1 110 ? -7.802 7.361 -2.876 1.00 97.50 110 GLU A C 1
ATOM 883 O O . GLU A 1 110 ? -8.844 7.513 -2.236 1.00 97.50 110 GLU A O 1
ATOM 888 N N . LEU A 1 111 ? -7.154 6.192 -2.902 1.00 97.50 111 LEU A N 1
ATOM 889 C CA . LEU A 1 111 ? -7.604 5.019 -2.143 1.00 97.50 111 LEU A CA 1
ATOM 890 C C . LEU A 1 111 ? -7.707 5.328 -0.640 1.00 97.50 111 LEU A C 1
ATOM 892 O O . LEU A 1 111 ? -8.704 4.968 -0.010 1.00 97.50 111 LEU A O 1
ATOM 896 N N . ALA A 1 112 ? -6.735 6.054 -0.078 1.00 97.44 112 ALA A N 1
ATOM 897 C CA . ALA A 1 112 ? -6.745 6.478 1.324 1.00 97.44 112 ALA A CA 1
ATOM 898 C C . ALA A 1 112 ? -7.911 7.429 1.651 1.00 97.44 112 ALA A C 1
ATOM 900 O O . ALA A 1 112 ? -8.574 7.279 2.686 1.00 97.44 112 ALA A O 1
ATOM 901 N N . ARG A 1 113 ? -8.222 8.378 0.756 1.00 97.12 113 ARG A N 1
ATOM 902 C CA . ARG A 1 113 ? -9.387 9.271 0.907 1.00 97.12 113 ARG A CA 1
ATOM 903 C C . ARG A 1 113 ? -10.698 8.500 0.889 1.00 97.12 113 ARG A C 1
ATOM 905 O O . ARG A 1 113 ? -11.560 8.756 1.729 1.00 97.12 113 ARG A O 1
ATOM 912 N N . GLN A 1 114 ? -10.843 7.557 -0.033 1.00 96.38 114 GLN A N 1
ATOM 913 C CA . GLN A 1 114 ? -12.046 6.736 -0.138 1.00 96.38 114 GLN A CA 1
ATOM 914 C C . GLN A 1 114 ? -12.220 5.837 1.091 1.00 96.38 114 GLN A C 1
ATOM 916 O O . GLN A 1 114 ? -13.290 5.844 1.695 1.00 96.38 114 GLN A O 1
ATOM 921 N N . ALA A 1 115 ? -11.157 5.162 1.544 1.00 95.88 115 ALA A N 1
ATOM 922 C CA . ALA A 1 115 ? -11.181 4.377 2.780 1.00 95.88 115 ALA A CA 1
ATOM 923 C C . ALA A 1 115 ? -11.577 5.240 3.993 1.00 95.88 115 ALA A C 1
ATOM 925 O O . ALA A 1 115 ? -12.392 4.829 4.818 1.00 95.88 115 ALA A O 1
ATOM 926 N N . THR A 1 116 ? -11.073 6.475 4.066 1.00 95.62 116 THR A N 1
ATOM 927 C CA . THR A 1 116 ? -11.438 7.443 5.112 1.00 95.62 116 THR A CA 1
ATOM 928 C C . THR A 1 116 ? -12.913 7.836 5.068 1.00 95.62 116 THR A C 1
ATOM 930 O O . THR A 1 116 ? -13.554 7.918 6.117 1.00 95.62 116 THR A O 1
ATOM 933 N N . ALA A 1 117 ? -13.450 8.082 3.873 1.00 96.12 117 ALA A N 1
ATOM 934 C CA . ALA A 1 117 ? -14.838 8.486 3.682 1.00 96.12 117 ALA A CA 1
ATOM 935 C C . ALA A 1 117 ? -15.828 7.345 3.964 1.00 96.12 117 ALA A C 1
ATOM 937 O O . ALA A 1 117 ? -16.890 7.586 4.532 1.00 96.12 117 ALA A O 1
ATOM 938 N N . GLU A 1 118 ? -15.480 6.114 3.593 1.00 94.69 118 GLU A N 1
ATOM 939 C CA . GLU A 1 118 ? -16.357 4.944 3.706 1.00 94.69 118 GLU A CA 1
ATOM 940 C C . GLU A 1 118 ? -16.293 4.263 5.083 1.00 94.69 118 GLU A C 1
ATOM 942 O O . GLU A 1 118 ? -17.259 3.616 5.497 1.00 94.69 118 GLU A O 1
ATOM 947 N N . ALA A 1 119 ? -15.189 4.418 5.826 1.00 94.06 119 ALA A N 1
ATOM 948 C CA . ALA A 1 119 ? -14.981 3.746 7.110 1.00 94.06 119 ALA A CA 1
ATOM 949 C C . ALA A 1 119 ? -16.136 3.911 8.123 1.00 94.06 119 ALA A C 1
ATOM 951 O O . ALA A 1 119 ? -16.534 2.892 8.700 1.00 94.06 119 ALA A O 1
ATOM 952 N N . PRO A 1 120 ? -16.726 5.109 8.343 1.00 93.69 120 PRO A N 1
ATOM 953 C CA . PRO A 1 120 ? -17.826 5.280 9.297 1.00 93.69 120 PRO A CA 1
ATOM 954 C C . PRO A 1 120 ? -19.079 4.458 8.964 1.00 93.69 120 PRO A C 1
ATOM 956 O O . PRO A 1 120 ? -19.778 4.011 9.875 1.00 93.69 120 PRO A O 1
ATOM 959 N N . ASP A 1 121 ? -19.340 4.236 7.674 1.00 93.56 121 ASP A N 1
ATOM 960 C CA . ASP A 1 121 ? -20.525 3.531 7.173 1.00 93.56 121 ASP A CA 1
ATOM 961 C C . ASP A 1 121 ? -20.271 2.038 6.902 1.00 93.56 121 ASP A C 1
ATOM 963 O O . ASP A 1 121 ? -21.200 1.282 6.572 1.00 93.56 121 ASP A O 1
ATOM 967 N N . SER A 1 122 ? -19.032 1.578 7.096 1.00 92.38 122 SER A N 1
ATOM 968 C CA . SER A 1 122 ? -18.664 0.170 6.961 1.00 92.38 122 SER A CA 1
ATOM 969 C C . SER A 1 122 ? -19.504 -0.725 7.882 1.00 92.38 122 SER A C 1
ATOM 971 O O . SER A 1 122 ? -19.891 -0.366 9.001 1.00 92.38 122 SER A O 1
ATOM 973 N N . GLU A 1 123 ? -19.819 -1.932 7.408 1.00 93.00 123 GLU A N 1
ATOM 974 C CA . GLU A 1 123 ? -20.619 -2.892 8.177 1.00 93.00 123 GLU A CA 1
ATOM 975 C C . GLU A 1 123 ? -19.923 -3.265 9.497 1.00 93.00 123 GLU A C 1
ATOM 977 O O . GLU A 1 123 ? -20.585 -3.450 10.518 1.00 93.00 123 GLU A O 1
ATOM 982 N N . GLN A 1 124 ? -18.591 -3.330 9.496 1.00 92.00 124 GLN A N 1
ATOM 983 C CA . GLN A 1 124 ? -17.765 -3.659 10.654 1.00 92.00 124 GLN A CA 1
ATOM 984 C C . GLN A 1 124 ? -17.886 -2.597 11.756 1.00 92.00 124 GLN A C 1
ATOM 986 O O . GLN A 1 124 ? -18.064 -2.956 12.924 1.00 92.00 124 GLN A O 1
ATOM 991 N N . VAL A 1 125 ? -17.881 -1.307 11.395 1.00 94.12 125 VAL A N 1
ATOM 992 C CA . VAL A 1 125 ? -18.121 -0.202 12.341 1.00 94.12 125 VAL A CA 1
ATOM 993 C C . VAL A 1 125 ? -19.568 -0.208 12.826 1.00 94.12 125 VAL A C 1
ATOM 995 O O . VAL A 1 125 ? -19.816 -0.119 14.031 1.00 94.12 125 VAL A O 1
ATOM 998 N N . ARG A 1 126 ? -20.545 -0.414 11.930 1.00 93.88 126 ARG A N 1
ATOM 999 C CA . ARG A 1 126 ? -21.970 -0.506 12.308 1.00 93.88 126 ARG A CA 1
ATOM 1000 C C . ARG A 1 126 ? -22.246 -1.655 13.282 1.00 93.88 126 ARG A C 1
ATOM 1002 O O . ARG A 1 126 ? -23.037 -1.499 14.213 1.00 93.88 126 ARG A O 1
ATOM 1009 N N . ARG A 1 127 ? -21.552 -2.785 13.122 1.00 94.81 127 ARG A N 1
ATOM 1010 C CA . ARG A 1 127 ? -21.592 -3.936 14.040 1.00 94.81 127 ARG A CA 1
ATOM 1011 C C . ARG A 1 127 ? -20.724 -3.769 15.288 1.00 94.81 127 ARG A C 1
ATOM 1013 O O . ARG A 1 127 ? -20.748 -4.655 16.138 1.00 94.81 127 ARG A O 1
ATOM 1020 N N . ARG A 1 128 ? -19.999 -2.652 15.425 1.00 92.19 128 ARG A N 1
ATOM 1021 C CA . ARG A 1 128 ? -19.065 -2.360 16.528 1.00 92.19 128 ARG A CA 1
ATOM 1022 C C . ARG A 1 128 ? -17.964 -3.414 16.688 1.00 92.19 128 ARG A C 1
ATOM 1024 O O . ARG A 1 128 ? -17.524 -3.675 17.804 1.00 92.19 128 ARG A O 1
ATOM 1031 N N . VAL A 1 129 ? -17.559 -4.036 15.583 1.00 95.50 129 VAL A N 1
ATOM 1032 C CA . VAL A 1 129 ? -16.428 -4.975 15.546 1.00 95.50 129 VAL A CA 1
ATOM 1033 C C . VAL A 1 129 ? -15.116 -4.199 15.516 1.00 95.50 129 VAL A C 1
ATOM 1035 O O . VAL A 1 129 ? -14.180 -4.573 16.213 1.00 95.50 129 VAL A O 1
ATOM 1038 N N . TRP A 1 130 ? -15.086 -3.101 14.757 1.00 94.00 130 TRP A N 1
ATOM 1039 C CA . TRP A 1 130 ? -13.939 -2.208 14.624 1.00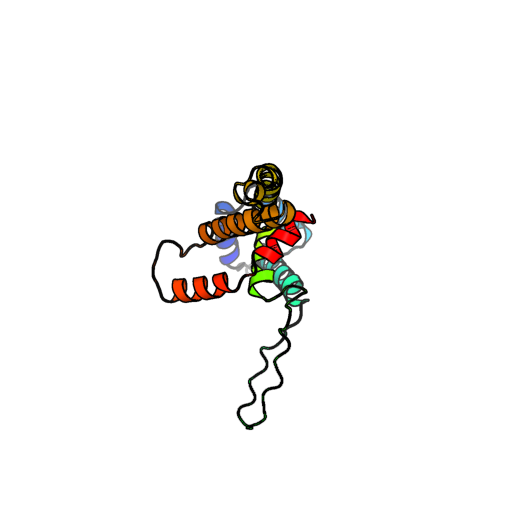 94.00 130 TRP A CA 1
ATOM 1040 C C . TRP A 1 130 ? -14.313 -0.769 14.960 1.00 94.00 130 TRP A C 1
ATOM 1042 O O . TRP A 1 130 ? -15.466 -0.348 14.811 1.00 94.00 130 TRP A O 1
ATOM 1052 N N . THR A 1 131 ? -13.317 -0.008 15.400 1.00 96.12 131 THR A N 1
ATOM 1053 C CA . THR A 1 131 ? -13.368 1.453 15.439 1.00 96.12 131 THR A CA 1
ATOM 1054 C C . THR A 1 131 ? -13.293 2.034 14.026 1.00 96.12 131 THR A C 1
ATOM 1056 O O . THR A 1 131 ? -12.943 1.351 13.065 1.00 96.12 131 THR A O 1
ATOM 1059 N N . ILE A 1 132 ? -13.620 3.322 13.895 1.00 94.31 132 ILE A N 1
ATOM 1060 C CA . ILE A 1 132 ? -13.508 4.027 12.614 1.00 94.31 132 ILE A CA 1
ATOM 1061 C C . ILE A 1 132 ? -12.051 4.022 12.128 1.00 94.31 132 ILE A C 1
ATOM 1063 O O . ILE A 1 132 ? -11.822 3.729 10.963 1.00 94.31 132 ILE A O 1
ATOM 1067 N N . GLU A 1 133 ? -11.074 4.283 13.004 1.00 94.69 133 GLU A N 1
ATOM 1068 C CA . GLU A 1 133 ? -9.653 4.313 12.619 1.00 94.69 133 GLU A CA 1
ATOM 1069 C C . GLU A 1 133 ? -9.136 2.942 12.176 1.00 94.69 133 GLU A C 1
ATOM 1071 O O . GLU A 1 133 ? -8.475 2.833 11.145 1.00 94.69 133 GLU A O 1
ATOM 1076 N N . GLU A 1 134 ? -9.509 1.878 12.891 1.00 94.69 134 GLU A N 1
ATOM 1077 C CA . GLU A 1 134 ? -9.207 0.511 12.460 1.00 94.69 134 GLU A CA 1
ATOM 1078 C C . GLU A 1 134 ? -9.822 0.232 11.087 1.00 94.69 134 GLU A C 1
ATOM 1080 O O . GLU A 1 134 ? -9.125 -0.234 10.192 1.00 94.69 134 GLU A O 1
ATOM 1085 N N . ALA A 1 135 ? -11.095 0.578 10.875 1.00 94.81 135 ALA A N 1
ATOM 1086 C CA . ALA A 1 135 ? -11.758 0.354 9.595 1.00 94.81 135 ALA A CA 1
ATOM 1087 C C . ALA A 1 135 ? -11.093 1.110 8.433 1.00 94.81 135 ALA A C 1
ATOM 1089 O O . ALA A 1 135 ? -10.977 0.538 7.351 1.00 94.81 135 ALA A O 1
ATOM 1090 N N . LYS A 1 136 ? -10.602 2.342 8.648 1.00 96.38 136 LYS A N 1
ATOM 1091 C CA . LYS A 1 136 ? -9.807 3.067 7.640 1.00 96.38 136 LYS A CA 1
ATOM 1092 C C . LYS A 1 136 ? -8.544 2.296 7.283 1.00 96.38 136 LYS A C 1
ATOM 1094 O O . LYS A 1 136 ? -8.297 2.053 6.105 1.00 96.38 136 LYS A O 1
ATOM 1099 N N . LYS A 1 137 ? -7.771 1.896 8.298 1.00 96.81 137 LYS A N 1
ATOM 1100 C CA . LYS A 1 137 ? -6.494 1.202 8.110 1.00 96.81 137 LYS A CA 1
ATOM 1101 C C . LYS A 1 137 ? -6.674 -0.150 7.427 1.00 96.81 137 LYS A C 1
ATOM 1103 O O . LYS A 1 137 ? -5.990 -0.422 6.447 1.00 96.81 137 LYS A O 1
ATOM 1108 N N . PHE A 1 138 ? -7.604 -0.976 7.905 1.00 95.81 138 PHE A N 1
ATOM 1109 C CA . PHE A 1 138 ? -7.885 -2.285 7.309 1.00 95.81 138 PHE A CA 1
ATOM 1110 C C . PHE A 1 138 ? -8.413 -2.143 5.879 1.00 95.81 138 PHE A C 1
ATOM 1112 O O . PHE A 1 138 ? -7.894 -2.793 4.979 1.00 95.81 138 PHE A O 1
ATOM 1119 N N . SER A 1 139 ? -9.366 -1.234 5.642 1.00 96.38 139 SER A N 1
ATOM 1120 C CA . SER A 1 139 ? -9.903 -1.019 4.295 1.00 96.38 139 SER A CA 1
ATOM 1121 C C . SER A 1 139 ? -8.854 -0.492 3.318 1.00 96.38 139 SER A C 1
ATOM 1123 O O . SER A 1 139 ? -8.912 -0.842 2.142 1.00 96.38 139 SER A O 1
ATOM 1125 N N . LEU A 1 140 ? -7.942 0.377 3.758 1.00 97.88 140 LEU A N 1
ATOM 1126 C CA . LEU A 1 140 ? -6.866 0.862 2.902 1.00 97.88 140 LEU A CA 1
ATOM 1127 C C . LEU A 1 140 ? -5.838 -0.240 2.635 1.00 97.88 140 LEU A C 1
ATOM 1129 O O . LEU A 1 140 ? -5.453 -0.424 1.486 1.00 97.88 140 LEU A O 1
ATOM 1133 N N . ALA A 1 141 ? -5.439 -0.997 3.658 1.00 97.44 141 ALA A N 1
ATOM 1134 C CA . ALA A 1 141 ? -4.502 -2.107 3.507 1.00 97.44 141 ALA A CA 1
ATOM 1135 C C . ALA A 1 141 ? -5.007 -3.155 2.501 1.00 97.44 141 ALA A C 1
ATOM 1137 O O . ALA A 1 141 ? -4.240 -3.578 1.639 1.00 97.44 141 ALA A O 1
ATOM 1138 N N . ASP A 1 142 ? -6.298 -3.508 2.548 1.00 96.44 142 ASP A N 1
ATOM 1139 C CA . ASP A 1 142 ? -6.911 -4.436 1.589 1.00 96.44 142 ASP A CA 1
ATOM 1140 C C . ASP A 1 142 ? -6.851 -3.891 0.150 1.00 96.44 142 ASP A C 1
ATOM 1142 O O . ASP A 1 142 ? -6.461 -4.604 -0.770 1.00 96.44 142 ASP A O 1
ATOM 1146 N N . ARG A 1 143 ? -7.149 -2.602 -0.053 1.00 97.25 143 ARG A N 1
ATOM 1147 C CA . ARG A 1 143 ? -7.082 -1.969 -1.384 1.00 97.25 143 ARG A CA 1
ATOM 1148 C C . ARG A 1 143 ? -5.653 -1.854 -1.911 1.00 97.25 143 ARG A C 1
ATOM 1150 O O . ARG A 1 143 ? -5.417 -2.050 -3.098 1.00 97.25 143 ARG A O 1
ATOM 1157 N N . LEU A 1 144 ? -4.694 -1.534 -1.040 1.00 97.06 144 LEU A N 1
ATOM 1158 C CA . LEU A 1 144 ? -3.277 -1.511 -1.405 1.00 97.06 144 LEU A CA 1
ATOM 1159 C C . LEU A 1 144 ? -2.788 -2.911 -1.776 1.00 97.06 144 LEU A C 1
ATOM 1161 O O . LEU A 1 144 ? -2.010 -3.043 -2.715 1.00 97.06 144 LEU A O 1
ATOM 1165 N N . LYS A 1 145 ? -3.275 -3.950 -1.087 1.00 94.88 145 LYS A N 1
ATOM 1166 C CA . LYS A 1 145 ? -2.998 -5.341 -1.444 1.00 94.88 145 LYS A CA 1
ATOM 1167 C C . LYS A 1 145 ? -3.446 -5.651 -2.863 1.00 94.88 145 LYS A C 1
ATOM 1169 O O . LYS A 1 145 ? -2.636 -6.106 -3.662 1.00 94.88 145 LYS A O 1
ATOM 1174 N N . GLU A 1 146 ? -4.719 -5.389 -3.154 1.00 93.88 146 GLU A N 1
ATOM 1175 C CA . GLU A 1 146 ? -5.318 -5.628 -4.468 1.00 93.88 146 GLU A CA 1
ATOM 1176 C C . GLU A 1 146 ? -4.521 -4.898 -5.550 1.00 93.88 146 GLU A C 1
ATOM 1178 O O . GLU A 1 146 ? -4.109 -5.507 -6.532 1.00 93.88 146 GLU A O 1
ATOM 1183 N N . PHE A 1 147 ? -4.189 -3.628 -5.318 1.00 94.56 147 PHE A N 1
ATOM 1184 C CA . PHE A 1 147 ? -3.394 -2.839 -6.251 1.00 94.56 147 PHE A CA 1
ATOM 1185 C C . PHE A 1 147 ? -1.979 -3.405 -6.475 1.00 94.56 147 PHE A C 1
ATOM 1187 O O . PHE A 1 147 ? -1.514 -3.485 -7.612 1.00 94.56 147 PHE A O 1
ATOM 1194 N N . VAL A 1 148 ? -1.285 -3.836 -5.417 1.00 91.81 148 VAL A N 1
ATOM 1195 C CA . VAL A 1 148 ? 0.046 -4.463 -5.525 1.00 91.81 148 VAL A CA 1
ATOM 1196 C C . VAL A 1 148 ? -0.020 -5.792 -6.279 1.00 91.81 148 VAL A C 1
ATOM 1198 O O . VAL A 1 148 ? 0.844 -6.066 -7.113 1.00 91.81 148 VAL A O 1
ATOM 1201 N N . GLU A 1 149 ? -1.043 -6.604 -6.021 1.00 89.06 149 GLU A N 1
ATOM 1202 C CA . GLU A 1 149 ? -1.262 -7.868 -6.725 1.00 89.06 149 GLU A CA 1
ATOM 1203 C C . GLU A 1 149 ? -1.604 -7.639 -8.209 1.00 89.06 149 GLU A C 1
ATOM 1205 O O . GLU A 1 149 ? -1.078 -8.351 -9.065 1.00 89.06 149 GLU A O 1
ATOM 1210 N N . GLU A 1 150 ? -2.393 -6.612 -8.541 1.00 88.44 150 GLU A N 1
ATOM 1211 C CA . GLU A 1 150 ? -2.721 -6.222 -9.923 1.00 88.44 150 GLU A CA 1
ATOM 1212 C C . GLU A 1 150 ? -1.504 -5.727 -10.716 1.00 88.44 150 GLU A C 1
ATOM 1214 O O . GLU A 1 150 ? -1.396 -5.979 -11.917 1.00 88.44 150 GLU A O 1
ATOM 1219 N N . MET A 1 151 ? -0.557 -5.054 -10.056 1.00 85.38 151 MET A N 1
ATOM 1220 C CA . MET A 1 151 ? 0.703 -4.636 -10.678 1.00 85.38 151 MET A CA 1
ATOM 1221 C C . MET A 1 151 ? 1.661 -5.809 -10.945 1.00 85.38 151 MET A C 1
ATOM 1223 O O . MET A 1 151 ? 2.668 -5.627 -11.637 1.00 85.38 151 MET A O 1
ATOM 1227 N N . SER A 1 152 ? 1.386 -7.005 -10.412 1.00 85.12 152 SER A N 1
ATOM 1228 C CA . SER A 1 152 ? 2.267 -8.161 -10.563 1.00 85.12 152 SER A CA 1
ATOM 1229 C C . SER A 1 152 ? 2.302 -8.656 -12.016 1.00 85.12 152 SER A C 1
ATOM 1231 O O . SER A 1 152 ? 1.308 -9.178 -12.525 1.00 85.12 152 SER A O 1
ATOM 1233 N N . PRO A 1 153 ? 3.466 -8.623 -12.695 1.00 81.94 153 PRO A N 1
ATOM 1234 C CA . PRO A 1 153 ? 3.583 -9.089 -14.079 1.00 81.94 153 PRO A CA 1
ATOM 1235 C C . PRO A 1 153 ? 3.463 -10.616 -14.215 1.00 81.94 153 PRO A C 1
ATOM 1237 O O . PRO A 1 153 ? 3.431 -11.135 -15.330 1.00 81.94 153 PRO A O 1
ATOM 1240 N N . LEU A 1 154 ? 3.447 -11.346 -13.094 1.00 83.69 154 LEU A N 1
ATOM 1241 C CA . LEU A 1 154 ? 3.364 -12.807 -13.045 1.00 83.69 154 LEU A CA 1
ATOM 1242 C C . LEU A 1 154 ? 1.988 -13.316 -12.584 1.00 83.69 154 LEU A C 1
ATOM 1244 O O . LEU A 1 154 ? 1.836 -14.525 -12.405 1.00 83.69 154 LEU A O 1
ATOM 1248 N N . ALA A 1 155 ? 0.999 -12.431 -12.404 1.00 72.25 155 ALA A N 1
ATOM 1249 C CA . ALA A 1 155 ? -0.310 -12.769 -11.838 1.00 72.25 155 ALA A CA 1
ATOM 1250 C C . ALA A 1 155 ? -1.053 -13.888 -12.602 1.00 72.25 155 ALA A C 1
ATOM 1252 O O . ALA A 1 155 ? -1.717 -14.721 -11.989 1.00 72.25 155 ALA A O 1
ATOM 1253 N N . ASP A 1 156 ? -0.885 -13.967 -13.927 1.00 76.94 156 ASP A N 1
ATOM 1254 C CA . ASP A 1 156 ? -1.646 -14.886 -14.788 1.00 76.94 156 ASP A CA 1
ATOM 1255 C C . ASP A 1 156 ? -1.036 -16.298 -14.929 1.00 76.94 156 ASP A C 1
ATOM 1257 O O . ASP A 1 156 ? -1.608 -17.163 -15.601 1.00 76.94 156 ASP A O 1
ATOM 1261 N N . GLY A 1 157 ? 0.133 -16.564 -14.334 1.00 79.31 157 GLY A N 1
ATOM 1262 C CA . GLY A 1 157 ? 0.871 -17.815 -14.531 1.00 79.31 157 GLY A CA 1
ATOM 1263 C C . GLY A 1 157 ? 1.256 -18.506 -13.229 1.00 79.31 157 GLY A C 1
ATOM 1264 O O . GLY A 1 157 ? 1.966 -17.934 -12.411 1.00 79.31 157 GLY A O 1
ATOM 1265 N N . ALA A 1 158 ? 0.889 -19.779 -13.063 1.00 87.00 158 ALA A N 1
ATOM 1266 C CA . ALA A 1 158 ? 1.424 -20.608 -11.982 1.00 87.00 158 ALA A CA 1
ATOM 1267 C C . ALA A 1 158 ? 2.846 -21.084 -12.328 1.00 87.00 158 ALA A C 1
ATOM 1269 O O . ALA A 1 158 ? 3.058 -21.778 -13.326 1.00 87.00 158 ALA A O 1
ATOM 1270 N N . SER A 1 159 ? 3.831 -20.714 -11.508 1.00 90.19 159 SER A N 1
ATOM 1271 C CA . SER A 1 159 ? 5.227 -21.122 -11.672 1.00 90.19 159 SER A CA 1
ATOM 1272 C C . SER A 1 159 ? 5.982 -21.036 -10.347 1.00 90.19 159 SER A C 1
ATOM 1274 O O . SER A 1 159 ? 5.566 -20.321 -9.442 1.00 90.19 159 SER A O 1
ATOM 1276 N N . MET A 1 160 ? 7.154 -21.674 -10.273 1.00 90.88 160 MET A N 1
ATOM 1277 C CA . MET A 1 160 ? 8.074 -21.522 -9.137 1.00 90.88 160 MET A CA 1
ATOM 1278 C C . MET A 1 160 ? 8.378 -20.045 -8.821 1.00 90.88 160 MET A C 1
ATOM 1280 O O . MET A 1 160 ? 8.505 -19.681 -7.658 1.00 90.88 160 MET A O 1
ATOM 1284 N N . PHE A 1 161 ? 8.508 -19.191 -9.843 1.00 89.62 161 PHE A N 1
ATOM 1285 C CA . PHE A 1 161 ? 8.779 -17.764 -9.644 1.00 89.62 161 PHE A CA 1
ATOM 1286 C C . PHE A 1 161 ? 7.572 -17.036 -9.058 1.00 89.62 161 PHE A C 1
ATOM 1288 O O . PHE A 1 161 ? 7.743 -16.189 -8.189 1.00 89.62 161 PHE A O 1
ATOM 1295 N N . THR A 1 162 ? 6.366 -17.404 -9.489 1.00 88.00 162 THR A N 1
ATOM 1296 C CA . THR A 1 162 ? 5.110 -16.881 -8.943 1.00 88.00 162 THR A CA 1
ATOM 1297 C C . THR A 1 162 ? 4.951 -17.282 -7.479 1.00 88.00 162 THR A C 1
ATOM 1299 O O . THR A 1 162 ? 4.620 -16.442 -6.654 1.00 88.00 162 THR A O 1
ATOM 1302 N N . ASP A 1 163 ? 5.271 -18.531 -7.129 1.00 89.19 163 ASP A N 1
ATOM 1303 C CA . ASP A 1 163 ? 5.208 -19.012 -5.745 1.00 89.19 163 ASP A CA 1
ATOM 1304 C C . ASP A 1 163 ? 6.198 -18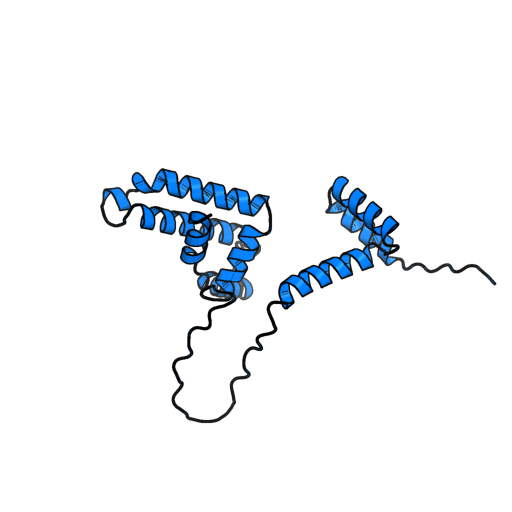.267 -4.835 1.00 89.19 163 ASP A C 1
ATOM 1306 O O . ASP A 1 163 ? 5.840 -17.848 -3.735 1.00 89.19 163 ASP A O 1
ATOM 1310 N N . LEU A 1 164 ? 7.437 -18.062 -5.299 1.00 89.38 164 LEU A N 1
ATOM 1311 C CA . LEU A 1 164 ? 8.455 -17.311 -4.556 1.00 89.38 164 LEU A CA 1
ATOM 1312 C C . LEU A 1 164 ? 8.091 -15.831 -4.405 1.00 89.38 164 LEU A C 1
ATOM 1314 O O . LEU A 1 164 ? 8.291 -15.260 -3.334 1.00 89.38 164 LEU A O 1
ATOM 1318 N N . LEU A 1 165 ? 7.558 -15.213 -5.460 1.00 87.75 165 LEU A N 1
ATOM 1319 C CA . LEU A 1 165 ? 7.123 -13.821 -5.421 1.00 87.75 165 LEU A CA 1
ATOM 1320 C C . LEU A 1 165 ? 5.928 -13.645 -4.478 1.00 87.75 165 LEU A C 1
ATOM 1322 O O . LEU A 1 165 ? 5.953 -12.753 -3.639 1.00 87.75 165 LEU A O 1
ATOM 1326 N N . ASN A 1 166 ? 4.926 -14.521 -4.559 1.00 88.12 166 ASN A N 1
ATOM 1327 C CA . ASN A 1 166 ? 3.765 -14.486 -3.671 1.00 88.12 166 ASN A CA 1
ATOM 1328 C C . ASN A 1 166 ? 4.162 -14.697 -2.207 1.00 88.12 166 ASN A C 1
ATOM 1330 O O . ASN A 1 166 ? 3.601 -14.046 -1.331 1.00 88.12 166 ASN A O 1
ATOM 1334 N N . ALA A 1 167 ? 5.147 -15.561 -1.938 1.00 90.00 167 ALA A N 1
ATOM 1335 C CA . ALA A 1 167 ? 5.696 -15.713 -0.595 1.00 90.00 167 ALA A CA 1
ATOM 1336 C C . ALA A 1 167 ? 6.315 -14.398 -0.092 1.00 90.00 167 ALA A C 1
ATOM 1338 O O . ALA A 1 167 ? 5.999 -13.970 1.012 1.00 90.00 167 ALA A O 1
ATOM 1339 N N . ALA A 1 168 ? 7.122 -13.714 -0.907 1.00 89.19 168 ALA A N 1
ATOM 1340 C CA . ALA A 1 168 ? 7.691 -12.418 -0.530 1.00 89.19 168 ALA A CA 1
ATOM 1341 C C . ALA A 1 168 ? 6.611 -11.337 -0.331 1.00 89.19 168 ALA A C 1
ATOM 1343 O O . ALA A 1 168 ? 6.650 -10.605 0.651 1.00 89.19 168 ALA A O 1
ATOM 1344 N N . ILE A 1 169 ? 5.606 -11.270 -1.211 1.00 89.44 169 ILE A N 1
ATOM 1345 C CA . ILE A 1 169 ? 4.471 -10.343 -1.066 1.00 89.44 169 ILE A CA 1
ATOM 1346 C C . ILE A 1 169 ? 3.685 -10.638 0.221 1.00 89.44 169 ILE A C 1
ATOM 1348 O O . ILE A 1 169 ? 3.215 -9.712 0.874 1.00 89.44 169 ILE A O 1
ATOM 1352 N N . SER A 1 170 ? 3.570 -11.906 0.629 1.00 90.69 170 SER A N 1
ATOM 1353 C CA . SER A 1 170 ? 2.861 -12.272 1.862 1.00 90.69 170 SER A CA 1
ATOM 1354 C C . SER A 1 170 ? 3.554 -11.819 3.152 1.00 90.69 170 SER A C 1
ATOM 1356 O O . SER A 1 170 ? 2.894 -11.757 4.186 1.00 90.69 170 SER A O 1
ATOM 1358 N N . GLU A 1 171 ? 4.843 -11.467 3.091 1.00 92.94 171 GLU A N 1
ATOM 1359 C CA . GLU A 1 171 ? 5.596 -10.907 4.222 1.00 92.94 171 GLU A CA 1
ATOM 1360 C C . GLU A 1 171 ? 5.443 -9.377 4.338 1.00 92.94 171 GLU A C 1
ATOM 1362 O O . GLU A 1 171 ? 5.895 -8.785 5.317 1.00 92.94 171 GLU A O 1
ATOM 1367 N N . VAL A 1 172 ? 4.809 -8.715 3.363 1.00 94.69 172 VAL A N 1
ATOM 1368 C CA . VAL A 1 172 ? 4.592 -7.260 3.372 1.00 94.69 172 VAL A CA 1
ATOM 1369 C C . VAL A 1 172 ? 3.549 -6.893 4.431 1.00 94.69 172 VAL A C 1
ATOM 1371 O O . VAL A 1 172 ? 2.395 -7.324 4.364 1.00 94.69 172 VAL A O 1
ATOM 1374 N N . ASP A 1 173 ? 3.919 -6.014 5.365 1.00 96.75 173 ASP A N 1
ATOM 1375 C CA . ASP A 1 173 ? 2.976 -5.412 6.311 1.00 96.75 173 ASP A CA 1
ATOM 1376 C C . ASP A 1 173 ? 2.221 -4.246 5.655 1.00 96.75 173 ASP A C 1
ATOM 1378 O O . ASP A 1 173 ? 2.576 -3.070 5.750 1.00 96.75 173 ASP A O 1
ATOM 1382 N N . LEU A 1 174 ? 1.137 -4.583 4.963 1.00 97.25 174 LEU A N 1
ATOM 1383 C CA . LEU A 1 174 ? 0.285 -3.601 4.293 1.00 97.25 174 LEU A CA 1
ATOM 1384 C C . LEU A 1 174 ? -0.467 -2.687 5.270 1.00 97.25 174 LEU A C 1
ATOM 1386 O O . LEU A 1 174 ? -0.918 -1.615 4.864 1.00 97.25 174 LEU A O 1
ATOM 1390 N N . HIS A 1 175 ? -0.607 -3.072 6.541 1.00 97.56 175 HIS A N 1
ATOM 1391 C CA . HIS A 1 175 ? -1.211 -2.204 7.548 1.00 97.56 175 HIS A CA 1
ATOM 1392 C C . HIS A 1 175 ? -0.264 -1.073 7.935 1.00 97.56 175 HIS A C 1
ATOM 1394 O O . HIS A 1 175 ? -0.725 0.058 8.069 1.00 97.56 175 HIS A O 1
ATOM 1400 N N . GLU A 1 176 ? 1.032 -1.359 8.063 1.00 97.44 176 GLU A N 1
ATOM 1401 C CA . GLU A 1 176 ? 2.068 -0.345 8.293 1.00 97.44 176 GLU A CA 1
ATOM 1402 C C . GLU A 1 176 ? 2.121 0.663 7.132 1.00 97.44 176 GLU A C 1
ATOM 1404 O O . GLU A 1 176 ? 2.130 1.873 7.351 1.00 97.44 176 GLU A O 1
ATOM 1409 N N . ILE A 1 177 ? 2.051 0.183 5.885 1.00 97.50 177 ILE A N 1
ATOM 1410 C CA . ILE A 1 177 ? 2.002 1.055 4.697 1.00 97.50 177 ILE A CA 1
ATOM 1411 C C . ILE A 1 177 ? 0.725 1.903 4.688 1.00 97.50 177 ILE A C 1
ATOM 1413 O O . ILE A 1 177 ? 0.778 3.104 4.426 1.00 97.50 177 ILE A O 1
ATOM 1417 N N . ALA A 1 178 ? -0.430 1.300 4.977 1.00 97.50 178 ALA A N 1
ATOM 1418 C CA . ALA A 1 178 ? -1.695 2.023 5.053 1.00 97.50 178 ALA A CA 1
ATOM 1419 C C . ALA A 1 178 ? -1.669 3.118 6.131 1.00 97.50 178 ALA A C 1
ATOM 1421 O O . ALA A 1 178 ? -2.202 4.202 5.912 1.00 97.50 178 ALA A O 1
ATOM 1422 N N . GLU A 1 179 ? -1.043 2.850 7.276 1.00 96.94 179 GLU A N 1
ATOM 1423 C CA . GLU A 1 179 ? -0.869 3.824 8.355 1.00 96.94 179 GLU A CA 1
ATOM 1424 C C . GLU A 1 179 ? -0.045 5.027 7.884 1.00 96.94 179 GLU A C 1
ATOM 1426 O O . GLU A 1 179 ? -0.517 6.156 8.009 1.00 96.94 179 GLU A O 1
ATOM 1431 N N . ALA A 1 180 ? 1.082 4.797 7.203 1.00 96.00 180 ALA A N 1
ATOM 1432 C CA . ALA A 1 180 ? 1.891 5.873 6.625 1.00 96.00 180 ALA A CA 1
ATOM 1433 C C . ALA A 1 180 ? 1.092 6.771 5.655 1.00 96.00 180 ALA A C 1
ATOM 1435 O O . ALA A 1 180 ? 1.167 7.993 5.733 1.00 96.00 180 ALA A O 1
ATOM 1436 N N . PHE A 1 181 ? 0.253 6.190 4.788 1.00 96.12 181 PHE A N 1
ATOM 1437 C CA . PHE A 1 181 ? -0.594 6.963 3.865 1.00 96.12 181 PHE A CA 1
ATOM 1438 C C . PHE A 1 181 ? -1.742 7.733 4.540 1.00 96.12 181 PHE A C 1
ATOM 1440 O O . PHE A 1 181 ? -2.277 8.666 3.934 1.00 96.12 181 PHE A O 1
ATOM 1447 N N . LEU A 1 182 ? -2.174 7.323 5.737 1.00 94.62 182 LEU A N 1
ATOM 1448 C CA . LEU A 1 182 ? -3.229 7.997 6.504 1.00 94.62 182 LEU A CA 1
ATOM 1449 C C . LEU A 1 182 ? -2.684 9.128 7.387 1.00 94.62 182 LEU A C 1
ATOM 1451 O O . LEU A 1 182 ? -3.452 10.017 7.761 1.00 94.62 182 LEU A O 1
ATOM 1455 N N . GLU A 1 183 ? -1.394 9.090 7.726 1.00 91.38 183 GLU A N 1
ATOM 1456 C CA . GLU A 1 183 ? -0.696 10.152 8.463 1.00 91.38 183 GLU A CA 1
ATOM 1457 C C . GLU A 1 183 ? -0.249 11.324 7.559 1.00 91.38 183 GLU A C 1
ATOM 1459 O O . GLU A 1 183 ? -0.086 12.445 8.052 1.00 91.38 183 GLU A O 1
ATOM 1464 N N . ASP A 1 184 ? -0.115 11.073 6.252 1.00 75.56 184 ASP A N 1
ATOM 1465 C CA . ASP A 1 184 ? 0.232 12.011 5.161 1.00 75.56 184 ASP A CA 1
ATOM 1466 C C . ASP A 1 184 ? -0.911 12.948 4.704 1.00 75.56 184 ASP A C 1
ATOM 1468 O O . ASP A 1 184 ? -0.626 14.080 4.229 1.00 75.56 184 ASP A O 1
#

Radius of gyration: 23.58 Å; chains: 1; bounding box: 69×47×64 Å

Secondary structure (DSSP, 8-state):
--------THHHHHHHHHHHHS-HHHHHHHHHHHHHHT--HHHHHHHHHHHHHHHHHSS---------S-------------BTTBSSHHHHHHHHHHHHSHHHHHHHHHHHHHHHHHGGGSHHHHTTSS-HHHHHHHHHHHHHHHHHHHT-TTTT--SHHHHHHHHHHHT--HHHHHHHHHH-

Foldseek 3Di:
DDDDDPPDPPLVVVLVVCVVPDDPVVVVVLVVCCVVVVDGSVVVVVVVVVVVVCVVCVQDPPDPPDDPPDDPDDDDPPDQDADPNHSDDLQVVLLCVCCVDPVSVVVLLVQLVVQLVCLCVDPCVVVVVDDSVVSSLVSSLVVSLVVVLVPDPCNVDDDPVVVVVVVSSVPHPSSVSSVVSNVD

Sequence (184 aa):
MPPVENAPEGDHTLRAALQSQLSPTILTRLDEVCEHSRLSVCEILAQAIDFGWHVQMSGELDRRPESPRGGHDRFPESVPQSYNGWTNYETWCVHLWLTNEEGTYNHCRELARQATAEAPDSEQVRRRVWTIEEAKKFSLADRLKEFVEEMSPLADGASMFTDLLNAAISEVDLHEIAEAFLED

pLDDT: mean 77.48, std 19.54,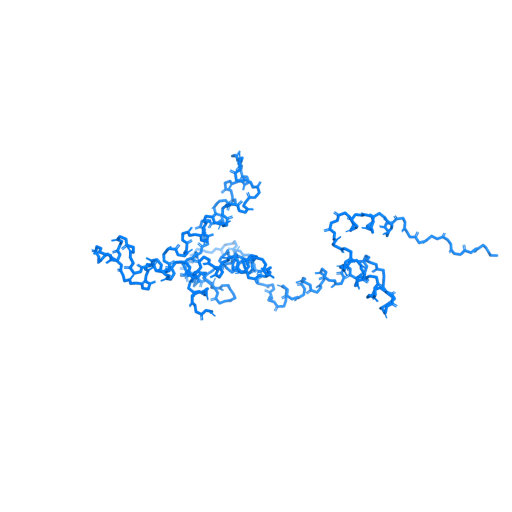 range [33.5, 97.88]